Protein AF-A0A6A2F2F7-F1 (afdb_monomer)

Mean predicted aligned error: 8.19 Å

Foldseek 3Di:
DDDDDDDDPPPPPPPPPPCPQAADAFQVVLLVCQPDVVLQQKFKDDDVVLQKIKIKGWQQLLNVLCVVCDRVNDDQVSSVVSSVVVPQWTKMKMKIAGNDPLDQSLPHPDDPVLSVVSVCCLQPPQQQQKWKDFPNDIFGWPDWHWDDPVSVDSITIIMTTTGDDDDHQTKIWIWGADPNRPPGIDITIRHSVSVSSRHHYD

Radius of gyration: 22.62 Å; Cα contacts (8 Å, |Δi|>4): 340; chains: 1; bounding box: 38×77×72 Å

Sequence (202 aa):
MEKSIILLFLITGLASMSCNRISVVDGANYIKYIDNPDNGLIQEYVDKEKSLKLVSQYKTPEYLAIKEVGPTNFDSDSVLNLSKEFTGGYHFSFNILSTESGYDVIKGKLSPKEYLSRITHMSGEIKNDFKLLIGSDTIPCSICHFERTYNISPDNILMLVFPFEKTTDEDLQLLYDDKLFGIGKVSLTFKNKNIKNTPKLL

Structure (mmCIF, N/CA/C/O backbone):
data_AF-A0A6A2F2F7-F1
#
_entry.id   AF-A0A6A2F2F7-F1
#
loop_
_atom_site.group_PDB
_atom_site.id
_atom_site.type_symbol
_atom_site.label_atom_id
_atom_site.label_alt_id
_atom_site.label_comp_id
_atom_site.label_asym_id
_atom_site.label_entity_id
_atom_site.label_seq_id
_atom_site.pdbx_PDB_ins_code
_atom_site.Cartn_x
_atom_site.Cartn_y
_atom_site.Cartn_z
_atom_site.occupancy
_atom_site.B_iso_or_equiv
_atom_site.auth_seq_id
_atom_site.auth_comp_id
_atom_site.auth_asym_id
_atom_site.auth_atom_id
_atom_site.pdbx_PDB_model_num
ATOM 1 N N . MET A 1 1 ? -5.892 -60.081 -49.046 1.00 45.09 1 MET A N 1
ATOM 2 C CA . MET A 1 1 ? -4.415 -60.042 -49.018 1.00 45.09 1 MET A CA 1
ATOM 3 C C . MET A 1 1 ? -4.035 -58.637 -49.433 1.00 45.09 1 MET A C 1
ATOM 5 O O . MET A 1 1 ? -4.693 -58.140 -50.332 1.00 45.09 1 MET A O 1
ATOM 9 N N . GLU A 1 2 ? -3.041 -58.048 -48.765 1.00 37.19 2 GLU A N 1
ATOM 10 C CA . GLU A 1 2 ? -2.666 -56.618 -48.791 1.00 37.19 2 GLU A CA 1
ATOM 11 C C . GLU A 1 2 ? -3.555 -55.703 -47.939 1.00 37.19 2 GLU A C 1
ATOM 13 O O . GLU A 1 2 ? -4.771 -55.803 -47.995 1.00 37.19 2 GLU A O 1
ATOM 18 N N . LYS A 1 3 ? -3.056 -54.758 -47.140 1.00 39.09 3 LYS A N 1
ATOM 19 C CA . LYS A 1 3 ? -1.800 -54.547 -46.391 1.00 39.09 3 LYS A CA 1
ATOM 20 C C . LYS A 1 3 ? -2.117 -53.330 -45.494 1.00 39.09 3 LYS A C 1
ATOM 22 O O . LYS A 1 3 ? -2.802 -52.412 -45.931 1.00 39.09 3 LYS A O 1
ATOM 27 N N . SER A 1 4 ? -1.662 -53.357 -44.245 1.00 45.69 4 SER A N 1
ATOM 28 C CA . SER A 1 4 ? -1.768 -52.286 -43.242 1.00 45.69 4 SER A CA 1
ATOM 29 C C . SER A 1 4 ? -1.402 -50.892 -43.762 1.00 45.69 4 SER A C 1
ATOM 31 O O . SER A 1 4 ? -0.421 -50.801 -44.487 1.00 45.69 4 SER A O 1
ATOM 33 N N . ILE A 1 5 ? -2.051 -49.833 -43.251 1.00 50.50 5 ILE A N 1
ATOM 34 C CA . ILE A 1 5 ? -1.412 -48.558 -42.862 1.00 50.50 5 ILE A CA 1
ATOM 35 C C . ILE A 1 5 ? -2.118 -48.044 -41.594 1.00 50.50 5 ILE A C 1
ATOM 37 O O . ILE A 1 5 ? -3.315 -47.769 -41.578 1.00 50.50 5 ILE A O 1
ATOM 41 N N . ILE A 1 6 ? -1.336 -47.957 -40.522 1.00 48.00 6 ILE A N 1
ATOM 42 C CA . ILE A 1 6 ? -1.607 -47.216 -39.290 1.00 48.00 6 ILE A CA 1
ATOM 43 C C . ILE A 1 6 ? -1.245 -45.755 -39.572 1.00 48.00 6 ILE A C 1
ATOM 45 O O . ILE A 1 6 ? -0.139 -45.503 -40.048 1.00 48.00 6 ILE A O 1
ATOM 49 N N . LEU A 1 7 ? -2.108 -44.796 -39.228 1.00 41.66 7 LEU A N 1
ATOM 50 C CA . LEU A 1 7 ? -1.658 -43.420 -39.013 1.00 41.66 7 LEU A CA 1
ATOM 51 C C . LEU A 1 7 ? -2.412 -42.776 -37.844 1.00 41.66 7 LEU A C 1
ATOM 53 O O . LEU A 1 7 ? -3.559 -42.350 -37.943 1.00 41.66 7 LEU A O 1
ATOM 57 N N . LEU A 1 8 ? -1.712 -42.770 -36.715 1.00 46.94 8 LEU A N 1
ATOM 58 C CA . LEU A 1 8 ? -2.029 -42.116 -35.458 1.00 46.94 8 LEU A CA 1
ATOM 59 C C . LEU A 1 8 ? -1.741 -40.611 -35.614 1.00 46.94 8 LEU A C 1
ATOM 61 O O . LEU A 1 8 ? -0.577 -40.223 -35.653 1.00 46.94 8 LEU A O 1
ATOM 65 N N . PHE A 1 9 ? -2.764 -39.757 -35.693 1.00 44.94 9 PHE A N 1
ATOM 66 C CA . PHE A 1 9 ? -2.575 -38.306 -35.565 1.00 44.94 9 PHE A CA 1
ATOM 67 C C . PHE A 1 9 ? -2.825 -37.878 -34.119 1.00 44.94 9 PHE A C 1
ATOM 69 O O . PHE A 1 9 ? -3.916 -37.470 -33.730 1.00 44.94 9 PHE A O 1
ATOM 76 N N . LEU A 1 10 ? -1.767 -37.999 -33.320 1.00 46.50 10 LEU A N 1
ATOM 77 C CA . LEU A 1 10 ? -1.635 -37.373 -32.012 1.00 46.50 10 LEU A CA 1
ATOM 78 C C . LEU A 1 10 ? -1.198 -35.919 -32.254 1.00 46.50 10 LEU A C 1
ATOM 80 O O . LEU A 1 10 ? -0.008 -35.626 -32.332 1.00 46.50 10 LEU A O 1
ATOM 84 N N . ILE A 1 11 ? -2.151 -35.005 -32.459 1.00 53.53 11 ILE A N 1
ATOM 85 C CA . ILE A 1 11 ? -1.838 -33.571 -32.525 1.00 53.53 11 ILE A CA 1
ATOM 86 C C . ILE A 1 11 ? -1.700 -33.072 -31.090 1.00 53.53 11 ILE A C 1
ATOM 88 O O . ILE A 1 11 ? -2.661 -32.709 -30.415 1.00 53.53 11 ILE A O 1
ATOM 92 N N . THR A 1 12 ? -0.457 -33.094 -30.626 1.00 48.34 12 THR A N 1
ATOM 93 C CA . THR A 1 12 ? 0.042 -32.345 -29.479 1.00 48.34 12 THR A CA 1
ATOM 94 C C . THR A 1 12 ? -0.209 -30.855 -29.695 1.00 48.34 12 THR A C 1
ATOM 96 O O . THR A 1 12 ? 0.554 -30.178 -30.383 1.00 48.34 12 THR A O 1
ATOM 99 N N . GLY A 1 13 ? -1.272 -30.332 -29.086 1.00 46.84 13 GLY A N 1
ATOM 100 C CA . GLY A 1 13 ? -1.471 -28.900 -28.883 1.00 46.84 13 GLY A CA 1
ATOM 101 C C . GLY A 1 13 ? -0.512 -28.372 -27.816 1.00 46.84 13 GLY A C 1
ATOM 102 O O . GLY A 1 13 ? -0.929 -28.049 -26.709 1.00 46.84 13 GLY A O 1
ATOM 103 N N . LEU A 1 14 ? 0.779 -28.299 -28.141 1.00 49.75 14 LEU A N 1
ATOM 104 C CA . LEU A 1 14 ? 1.738 -27.460 -27.424 1.00 49.75 14 LEU A CA 1
ATOM 105 C C . LEU A 1 14 ? 1.426 -26.007 -27.792 1.00 49.75 14 LEU A C 1
ATOM 107 O O . LEU A 1 14 ? 2.040 -25.423 -28.682 1.00 49.75 14 LEU A O 1
ATOM 111 N N . ALA A 1 15 ? 0.426 -25.431 -27.125 1.00 47.22 15 ALA A N 1
ATOM 112 C CA . ALA A 1 15 ? 0.278 -23.989 -27.077 1.00 47.22 15 ALA A CA 1
ATOM 113 C C . ALA A 1 15 ? 1.491 -23.450 -26.313 1.00 47.22 15 ALA A C 1
ATOM 115 O O . ALA A 1 15 ? 1.572 -23.521 -25.088 1.00 47.22 15 ALA A O 1
ATOM 116 N N . SER A 1 16 ? 2.471 -22.967 -27.069 1.00 46.25 16 SER A N 1
ATOM 117 C CA . SER A 1 16 ? 3.562 -22.144 -26.580 1.00 46.25 16 SER A CA 1
ATOM 118 C C . SER A 1 16 ? 2.967 -20.975 -25.800 1.00 46.25 16 SER A C 1
ATOM 120 O O . SER A 1 16 ? 2.494 -20.003 -26.392 1.00 46.25 16 SER A O 1
ATOM 122 N N . MET A 1 17 ? 2.990 -21.063 -24.469 1.00 43.91 17 MET A N 1
ATOM 123 C CA . MET A 1 17 ? 2.850 -19.905 -23.594 1.00 43.91 17 MET A CA 1
ATOM 124 C C . MET A 1 17 ? 4.106 -19.051 -23.783 1.00 43.91 17 MET A C 1
ATOM 126 O O . MET A 1 17 ? 5.029 -19.072 -22.974 1.00 43.91 17 MET A O 1
ATOM 130 N N . SER A 1 18 ? 4.174 -18.342 -24.911 1.00 42.00 18 SER A N 1
ATOM 131 C CA . SER A 1 18 ? 5.068 -17.205 -25.046 1.00 42.00 18 SER A CA 1
ATOM 132 C C . SER A 1 18 ? 4.608 -16.203 -23.999 1.00 42.00 18 SER A C 1
ATOM 134 O O . SER A 1 18 ? 3.535 -15.613 -24.131 1.00 42.00 18 SER A O 1
ATOM 136 N N . CYS A 1 19 ? 5.383 -16.057 -22.925 1.00 50.75 19 CYS A N 1
ATOM 137 C CA . CYS A 1 19 ? 5.275 -14.923 -22.020 1.00 50.75 19 CYS A CA 1
ATOM 138 C C . CYS A 1 19 ? 5.613 -13.655 -22.812 1.00 50.75 19 CYS A C 1
ATOM 140 O O . CYS A 1 19 ? 6.725 -13.136 -22.719 1.00 50.75 19 CYS A O 1
ATOM 142 N N . ASN A 1 20 ? 4.664 -13.159 -23.606 1.00 54.28 20 ASN A N 1
ATOM 143 C CA . ASN A 1 20 ? 4.719 -11.806 -24.133 1.00 54.28 20 ASN A CA 1
ATOM 144 C C . ASN A 1 20 ? 4.593 -10.879 -22.922 1.00 54.28 20 ASN A C 1
ATOM 146 O O . ASN A 1 20 ? 3.489 -10.584 -22.467 1.00 54.28 20 ASN A O 1
ATOM 150 N N . ARG A 1 21 ? 5.733 -10.488 -22.338 1.00 63.66 21 ARG A N 1
ATOM 151 C CA . ARG A 1 21 ? 5.748 -9.446 -21.313 1.00 63.66 21 ARG A CA 1
ATOM 152 C C . ARG A 1 21 ? 5.201 -8.178 -21.948 1.00 63.66 21 ARG A C 1
ATOM 154 O O . ARG A 1 21 ? 5.617 -7.802 -23.041 1.00 63.66 21 ARG A O 1
ATOM 161 N N . ILE A 1 22 ? 4.253 -7.557 -21.261 1.00 74.81 22 ILE A N 1
ATOM 162 C CA . ILE A 1 22 ? 3.651 -6.309 -21.704 1.00 74.81 22 ILE A CA 1
ATOM 163 C C . ILE A 1 22 ? 4.743 -5.240 -21.646 1.00 74.81 22 ILE A C 1
ATOM 165 O O . ILE A 1 22 ? 5.472 -5.125 -20.661 1.00 74.81 22 ILE A O 1
ATOM 169 N N . SER A 1 23 ? 4.869 -4.476 -22.716 1.00 78.00 23 SER A N 1
ATOM 170 C CA . SER A 1 23 ? 5.736 -3.308 -22.779 1.00 78.00 23 SER A CA 1
ATOM 171 C C . SER A 1 23 ? 4.864 -2.092 -23.037 1.00 78.00 23 SER A C 1
ATOM 173 O O . SER A 1 23 ? 3.902 -2.177 -23.802 1.00 78.00 23 SER A O 1
ATOM 175 N N . VAL A 1 24 ? 5.175 -0.979 -22.382 1.00 78.19 24 VAL A N 1
ATOM 176 C CA . VAL A 1 24 ? 4.454 0.289 -22.553 1.00 78.19 24 VAL A CA 1
ATOM 177 C C . VAL A 1 24 ? 5.430 1.383 -22.954 1.00 78.19 24 VAL A C 1
ATOM 179 O O . VAL A 1 24 ? 6.571 1.404 -22.500 1.00 78.19 24 VAL A O 1
ATOM 182 N N . VAL A 1 25 ? 4.961 2.262 -23.839 1.00 73.50 25 VAL A N 1
ATOM 183 C CA . VAL A 1 25 ? 5.763 3.330 -24.455 1.00 73.50 25 VAL A CA 1
ATOM 184 C C . VAL A 1 25 ? 5.689 4.630 -23.645 1.00 73.50 25 VAL A C 1
ATOM 186 O O . VAL A 1 25 ? 6.533 5.500 -23.807 1.00 73.50 25 VAL A O 1
ATOM 189 N N . ASP A 1 26 ? 4.695 4.774 -22.764 1.00 85.25 26 ASP A N 1
ATOM 190 C CA . ASP A 1 26 ? 4.482 5.993 -21.987 1.00 85.25 26 ASP A CA 1
ATOM 191 C C . ASP A 1 26 ? 4.058 5.714 -20.540 1.00 85.25 26 ASP A C 1
ATOM 193 O O . ASP A 1 26 ? 3.468 4.677 -20.203 1.00 85.25 26 ASP A O 1
ATOM 197 N N . GLY A 1 27 ? 4.349 6.689 -19.677 1.00 90.62 27 GLY A N 1
ATOM 198 C CA . GLY A 1 27 ? 4.059 6.618 -18.253 1.00 90.62 27 GLY A CA 1
ATOM 199 C C . GLY A 1 27 ? 2.566 6.551 -17.936 1.00 90.62 27 GLY A C 1
ATOM 200 O O . GLY A 1 27 ? 2.183 5.867 -16.991 1.00 90.62 27 GLY A O 1
ATOM 201 N N . ALA A 1 28 ? 1.693 7.190 -18.721 1.00 92.50 28 ALA A N 1
ATOM 202 C CA . ALA A 1 28 ? 0.253 7.171 -18.460 1.00 92.50 28 ALA A CA 1
ATOM 203 C C . ALA A 1 28 ? -0.329 5.754 -18.585 1.00 92.50 28 ALA A C 1
ATOM 205 O O . ALA A 1 28 ? -1.101 5.323 -17.724 1.00 92.50 28 ALA A O 1
ATOM 206 N N . ASN A 1 29 ? 0.085 5.001 -19.604 1.00 92.69 29 ASN A N 1
ATOM 207 C CA . ASN A 1 29 ? -0.298 3.601 -19.771 1.00 92.69 29 ASN A CA 1
ATOM 208 C C . ASN A 1 29 ? 0.290 2.696 -18.681 1.00 92.69 29 ASN A C 1
ATOM 210 O O . ASN A 1 29 ? -0.405 1.791 -18.213 1.00 92.69 29 ASN A O 1
ATOM 214 N N . TYR A 1 30 ? 1.520 2.961 -18.226 1.00 94.62 30 TYR A N 1
ATOM 215 C CA . TYR A 1 30 ? 2.093 2.256 -17.076 1.00 94.62 30 TYR A CA 1
ATOM 216 C C . TYR A 1 30 ? 1.251 2.480 -15.813 1.00 94.62 30 TYR A C 1
ATOM 218 O O . TYR A 1 30 ? 0.805 1.520 -15.187 1.00 94.62 30 TYR A O 1
ATOM 226 N N . ILE A 1 31 ? 0.968 3.740 -15.466 1.00 95.06 31 ILE A N 1
ATOM 227 C CA . ILE A 1 31 ? 0.142 4.097 -14.305 1.00 95.06 31 ILE A CA 1
ATOM 228 C C . ILE A 1 31 ? -1.239 3.452 -14.411 1.00 95.06 31 ILE A C 1
ATOM 230 O O . ILE A 1 31 ? -1.679 2.807 -13.465 1.00 95.06 31 ILE A O 1
ATOM 234 N N . LYS A 1 32 ? -1.889 3.540 -15.576 1.00 95.12 32 LYS A N 1
ATOM 235 C CA . LYS A 1 32 ? -3.195 2.913 -15.817 1.00 95.12 32 LYS A CA 1
ATOM 236 C C . LYS A 1 32 ? -3.166 1.401 -15.588 1.00 95.12 32 LYS A C 1
ATOM 238 O O . LYS A 1 32 ? -4.141 0.851 -15.084 1.00 95.12 32 LYS A O 1
ATOM 243 N N . TYR A 1 33 ? -2.079 0.725 -15.958 1.00 95.69 33 TYR A N 1
ATOM 244 C CA . TYR A 1 33 ? -1.918 -0.697 -15.670 1.00 95.69 33 TYR A CA 1
ATOM 245 C C . TYR A 1 33 ? -1.813 -0.945 -14.160 1.00 95.69 33 TYR A C 1
ATOM 247 O O . TYR A 1 33 ? -2.523 -1.796 -13.632 1.00 95.69 33 TYR A O 1
ATOM 255 N N . ILE A 1 34 ? -0.946 -0.217 -13.454 1.00 96.50 34 ILE A N 1
ATOM 256 C CA . ILE A 1 34 ? -0.727 -0.426 -12.013 1.00 96.50 34 ILE A CA 1
ATOM 257 C C . ILE A 1 34 ? -1.967 -0.059 -11.181 1.00 96.50 34 ILE A C 1
ATOM 259 O O . ILE A 1 34 ? -2.231 -0.702 -10.164 1.00 96.50 34 ILE A O 1
ATOM 263 N N . ASP A 1 35 ? -2.738 0.936 -11.623 1.00 96.38 35 ASP A N 1
ATOM 264 C CA . ASP A 1 35 ? -3.969 1.405 -10.975 1.00 96.38 35 ASP A CA 1
ATOM 265 C C . ASP A 1 35 ? -5.206 0.559 -11.339 1.00 96.38 35 ASP A C 1
ATOM 267 O O . ASP A 1 35 ? -6.291 0.809 -10.817 1.00 96.38 35 ASP A O 1
ATOM 271 N N . ASN A 1 36 ? -5.075 -0.457 -12.204 1.00 96.62 36 ASN A N 1
ATOM 272 C CA . ASN A 1 36 ? -6.165 -1.382 -12.510 1.00 96.62 36 ASN A CA 1
ATOM 273 C C . ASN A 1 36 ? -6.232 -2.521 -11.466 1.00 96.62 36 ASN A C 1
ATOM 275 O O . ASN A 1 36 ? -5.301 -3.334 -11.402 1.00 96.62 36 ASN A O 1
ATOM 279 N N . PRO A 1 37 ? -7.336 -2.656 -10.703 1.00 95.31 37 PRO A N 1
ATOM 280 C CA . PRO A 1 37 ? -7.496 -3.720 -9.712 1.00 95.31 37 PRO A CA 1
ATOM 281 C C . PRO A 1 37 ? -7.364 -5.136 -10.284 1.00 95.31 37 PRO A C 1
ATOM 283 O O . PRO A 1 37 ? -6.828 -6.018 -9.612 1.00 95.31 37 PRO A O 1
ATOM 286 N N . ASP A 1 38 ? -7.767 -5.347 -11.540 1.00 96.75 38 ASP A N 1
ATOM 287 C CA . ASP A 1 38 ? -7.735 -6.665 -12.190 1.00 96.75 38 ASP A CA 1
ATOM 288 C C . ASP A 1 38 ? -6.306 -7.188 -12.401 1.00 96.75 38 ASP A C 1
ATOM 290 O O . ASP A 1 38 ? -6.083 -8.395 -12.512 1.00 96.75 38 ASP A O 1
ATOM 294 N N . ASN A 1 39 ? -5.311 -6.296 -12.392 1.00 97.00 39 ASN A N 1
ATOM 295 C CA . ASN A 1 39 ? -3.902 -6.671 -12.490 1.00 97.00 39 ASN A CA 1
ATOM 296 C C . ASN A 1 39 ? -3.333 -7.178 -11.155 1.00 97.00 39 ASN A C 1
ATOM 298 O O . ASN A 1 39 ? -2.191 -7.635 -11.099 1.00 97.00 39 ASN A O 1
ATOM 302 N N . GLY A 1 40 ? -4.120 -7.126 -10.076 1.00 97.31 40 GLY A N 1
ATOM 303 C CA . GLY A 1 40 ? -3.812 -7.746 -8.790 1.00 97.31 40 GLY A CA 1
ATOM 304 C C . GLY A 1 40 ? -2.675 -7.085 -8.012 1.00 97.31 40 GLY A C 1
ATOM 305 O O . GLY A 1 40 ? -2.095 -7.722 -7.132 1.00 97.31 40 GLY A O 1
ATOM 306 N N . LEU A 1 41 ? -2.364 -5.825 -8.329 1.00 98.31 41 LEU A N 1
ATOM 307 C CA . LEU A 1 41 ? -1.473 -4.959 -7.547 1.00 98.31 41 LEU A CA 1
ATOM 308 C C . LEU A 1 41 ? -2.233 -4.101 -6.535 1.00 98.31 41 LEU A C 1
ATOM 310 O O . LEU A 1 41 ? -1.609 -3.362 -5.783 1.00 98.31 41 LEU A O 1
ATOM 314 N N . ILE A 1 42 ? -3.560 -4.227 -6.505 1.00 98.69 42 ILE A N 1
ATOM 315 C CA . ILE A 1 42 ? -4.458 -3.650 -5.509 1.00 98.69 42 ILE A CA 1
ATOM 316 C C . ILE A 1 42 ? -5.157 -4.816 -4.811 1.00 98.69 42 ILE A C 1
ATOM 318 O O . ILE A 1 42 ? -5.642 -5.735 -5.469 1.00 98.69 42 ILE A O 1
ATOM 322 N N . GLN A 1 43 ? -5.170 -4.795 -3.485 1.00 98.56 43 GLN A N 1
ATOM 323 C CA . GLN A 1 43 ? -5.824 -5.777 -2.629 1.00 98.56 43 GLN A CA 1
ATOM 324 C C . GLN A 1 43 ? -6.772 -5.056 -1.681 1.00 98.56 43 GLN A C 1
ATOM 326 O O . GLN A 1 43 ? -6.459 -3.974 -1.181 1.00 98.56 43 GLN A O 1
ATOM 331 N N . GLU A 1 44 ? -7.923 -5.666 -1.417 1.00 98.12 44 GLU A N 1
ATOM 332 C CA . GLU A 1 44 ? -8.959 -5.074 -0.579 1.00 98.12 44 GLU A CA 1
ATOM 333 C C . GLU A 1 44 ? -9.407 -6.040 0.516 1.00 98.12 44 GLU A C 1
ATOM 335 O O . GLU A 1 44 ? -9.488 -7.251 0.311 1.00 98.12 44 GLU A O 1
ATOM 340 N N . TYR A 1 45 ? -9.753 -5.479 1.668 1.00 98.00 45 TYR A N 1
ATOM 341 C CA . TYR A 1 45 ? -10.463 -6.161 2.742 1.00 98.00 45 TYR A CA 1
ATOM 342 C C . TYR A 1 45 ? -11.658 -5.305 3.157 1.00 98.00 45 TYR A C 1
ATOM 344 O O . TYR A 1 45 ? -11.540 -4.085 3.274 1.00 98.00 45 TYR A O 1
ATOM 352 N N . VAL A 1 46 ? -12.813 -5.931 3.377 1.00 97.25 46 VAL A N 1
ATOM 353 C CA . VAL A 1 46 ? -14.044 -5.234 3.764 1.00 97.25 46 VAL A CA 1
ATOM 354 C C . VAL A 1 46 ? -14.653 -5.917 4.977 1.00 97.25 46 VAL A C 1
ATOM 356 O O . VAL A 1 46 ? -14.992 -7.098 4.919 1.00 97.25 46 VAL A O 1
ATOM 359 N N . ASP A 1 47 ? -14.862 -5.141 6.034 1.00 95.38 47 ASP A N 1
ATOM 360 C CA . ASP A 1 47 ? -15.661 -5.521 7.191 1.00 95.38 47 ASP A CA 1
ATOM 361 C C . ASP A 1 47 ? -16.967 -4.720 7.174 1.00 95.38 47 ASP A C 1
ATOM 363 O O . ASP A 1 47 ? -16.996 -3.511 7.421 1.00 95.38 47 ASP A O 1
ATOM 367 N N . LYS A 1 48 ? -18.064 -5.407 6.846 1.00 92.00 48 LYS A N 1
ATOM 368 C CA . LYS A 1 48 ? -19.389 -4.786 6.739 1.00 92.00 48 LYS A CA 1
ATOM 369 C C . LYS A 1 48 ? -19.992 -4.438 8.097 1.00 92.00 48 LYS A C 1
ATOM 371 O O . LYS A 1 48 ? -20.810 -3.530 8.157 1.00 92.00 48 LYS A O 1
ATOM 376 N N . GLU A 1 49 ? -19.623 -5.143 9.165 1.00 91.50 49 GLU A N 1
ATOM 377 C CA . GLU A 1 49 ? -20.154 -4.882 10.509 1.00 91.50 49 GLU A CA 1
ATOM 378 C C . GLU A 1 49 ? -19.523 -3.630 11.118 1.00 91.50 49 GLU A C 1
ATOM 380 O O . GLU A 1 49 ? -20.161 -2.905 11.882 1.00 91.50 49 GLU A O 1
ATOM 385 N N . LYS A 1 50 ? -18.267 -3.357 10.756 1.00 89.81 50 LYS A N 1
ATOM 386 C CA . LYS A 1 50 ? -17.519 -2.169 11.181 1.00 89.81 50 LYS A CA 1
ATOM 387 C C . LYS A 1 50 ? -17.604 -1.001 10.199 1.00 89.81 50 LYS A C 1
ATOM 389 O O . LYS A 1 50 ? -16.977 0.027 10.447 1.00 89.81 50 LYS A O 1
ATOM 394 N N . SER A 1 51 ? -18.343 -1.153 9.099 1.00 91.19 51 SER A N 1
ATOM 395 C CA . SER A 1 51 ? -18.406 -0.188 7.994 1.00 91.19 51 SER A CA 1
ATOM 396 C C . SER A 1 51 ? -17.016 0.265 7.514 1.00 91.19 51 SER A C 1
ATOM 398 O O . SER A 1 51 ? -16.783 1.455 7.267 1.00 91.19 51 SER A O 1
ATOM 400 N N . LEU A 1 52 ? -16.076 -0.682 7.419 1.00 92.94 52 LEU A N 1
ATOM 401 C CA . LEU A 1 52 ? -14.652 -0.438 7.191 1.00 92.94 52 LEU A CA 1
ATOM 402 C C . LEU A 1 52 ? -14.177 -1.138 5.916 1.00 92.94 52 LEU A C 1
ATOM 404 O O . LEU A 1 52 ? -14.449 -2.319 5.689 1.00 92.94 52 LEU A O 1
ATOM 408 N N . LYS A 1 53 ? -13.409 -0.417 5.104 1.00 95.25 53 LYS A N 1
ATOM 409 C CA . LYS A 1 53 ? -12.711 -0.942 3.934 1.00 95.25 53 LYS A CA 1
ATOM 410 C C . LYS A 1 53 ? -11.232 -0.586 4.025 1.00 95.25 53 LYS A C 1
ATOM 412 O O . LYS A 1 53 ? -10.872 0.569 4.230 1.00 95.25 53 LYS A O 1
ATOM 417 N N . LEU A 1 54 ? -10.386 -1.588 3.844 1.00 97.06 54 LEU A N 1
ATOM 418 C CA . LEU A 1 54 ? -8.945 -1.438 3.706 1.00 97.06 54 LEU A CA 1
ATOM 419 C C . LEU A 1 54 ? -8.580 -1.673 2.246 1.00 97.06 54 LEU A C 1
ATOM 421 O O . LEU A 1 54 ? -9.028 -2.655 1.652 1.00 97.06 54 LEU A O 1
ATOM 425 N N . VAL A 1 55 ? -7.763 -0.796 1.676 1.00 97.81 55 VAL A N 1
ATOM 426 C CA . VAL A 1 55 ? -7.235 -0.953 0.316 1.00 97.81 55 VAL A CA 1
ATOM 427 C C . VAL A 1 55 ? -5.737 -0.793 0.370 1.00 97.81 55 VAL A C 1
ATOM 429 O O . VAL A 1 55 ? -5.251 0.249 0.792 1.00 97.81 55 VAL A O 1
ATOM 432 N N . SER A 1 56 ? -4.998 -1.793 -0.088 1.00 98.56 56 SER A N 1
ATOM 433 C CA . SER A 1 56 ? -3.559 -1.667 -0.255 1.00 98.56 56 SER A CA 1
ATOM 434 C C . SER A 1 56 ? -3.164 -1.826 -1.706 1.00 98.56 56 SER A C 1
ATOM 436 O O . SER A 1 56 ? -3.675 -2.700 -2.401 1.00 98.56 56 SER A O 1
ATOM 438 N N . GLN A 1 57 ? -2.232 -0.996 -2.153 1.00 98.62 57 GLN A N 1
ATOM 439 C CA . GLN A 1 57 ? -1.661 -1.086 -3.485 1.00 98.62 57 GLN A CA 1
ATOM 440 C C . GLN A 1 57 ? -0.150 -1.220 -3.383 1.00 98.62 57 GLN A C 1
ATOM 442 O O . GLN A 1 57 ? 0.496 -0.394 -2.740 1.00 98.62 57 GLN A O 1
ATOM 447 N N . TYR A 1 58 ? 0.406 -2.225 -4.054 1.00 98.44 58 TYR A N 1
ATOM 448 C CA . TYR A 1 58 ? 1.845 -2.338 -4.248 1.00 98.44 58 TYR A CA 1
ATOM 449 C C . TYR A 1 58 ? 2.306 -1.320 -5.293 1.00 98.44 58 TYR A C 1
ATOM 451 O O . TYR A 1 58 ? 1.758 -1.246 -6.395 1.00 98.44 58 TYR A O 1
ATOM 459 N N . LYS A 1 59 ? 3.315 -0.529 -4.939 1.00 97.50 59 LYS A N 1
ATOM 460 C CA . LYS A 1 59 ? 3.852 0.558 -5.757 1.00 97.50 59 LYS A CA 1
ATOM 461 C C . LYS A 1 59 ? 5.214 0.119 -6.282 1.00 97.50 59 LYS A C 1
ATOM 463 O O . LYS A 1 59 ? 6.171 0.016 -5.518 1.00 97.50 59 LYS A O 1
ATOM 468 N N . THR A 1 60 ? 5.298 -0.177 -7.578 1.00 96.25 60 THR A N 1
ATOM 469 C CA . THR A 1 60 ? 6.583 -0.523 -8.199 1.00 96.25 60 THR A CA 1
ATOM 470 C C . THR A 1 60 ? 7.531 0.683 -8.182 1.00 96.25 60 THR A C 1
ATOM 472 O O . THR A 1 60 ? 7.063 1.827 -8.173 1.00 96.25 60 THR A O 1
ATOM 475 N N . PRO A 1 61 ? 8.856 0.464 -8.220 1.00 95.62 61 PRO A N 1
ATOM 476 C CA . PRO A 1 61 ? 9.822 1.554 -8.334 1.00 95.62 61 PRO A CA 1
ATOM 477 C C . PRO A 1 61 ? 9.547 2.486 -9.522 1.00 95.62 61 PRO A C 1
ATOM 479 O O . PRO A 1 61 ? 9.604 3.707 -9.387 1.00 95.62 61 PRO A O 1
ATOM 482 N N . GLU A 1 62 ? 9.187 1.930 -10.681 1.00 95.50 62 GLU A N 1
ATOM 483 C CA . GLU A 1 62 ? 8.858 2.712 -11.873 1.00 95.50 62 GLU A CA 1
ATOM 484 C C . GLU A 1 62 ? 7.548 3.484 -11.703 1.00 95.50 62 GLU A C 1
ATOM 486 O O . GLU A 1 62 ? 7.461 4.627 -12.139 1.00 95.50 62 GLU A O 1
ATOM 491 N N . TYR A 1 63 ? 6.540 2.911 -11.032 1.00 96.75 63 TYR A N 1
ATOM 492 C CA . TYR A 1 63 ? 5.304 3.633 -10.723 1.00 96.75 63 TYR A CA 1
ATOM 493 C C . TYR A 1 63 ? 5.599 4.900 -9.912 1.00 96.75 63 TYR A C 1
ATOM 495 O O . TYR A 1 63 ? 5.070 5.967 -10.225 1.00 96.75 63 TYR A O 1
ATOM 503 N N . LEU A 1 64 ? 6.437 4.782 -8.877 1.00 96.50 64 LEU A N 1
ATOM 504 C CA . LEU A 1 64 ? 6.808 5.903 -8.012 1.00 96.50 64 LEU A CA 1
ATOM 505 C C . LEU A 1 64 ? 7.580 6.970 -8.793 1.00 96.50 64 LEU A C 1
ATOM 507 O O . LEU A 1 64 ? 7.183 8.134 -8.776 1.00 96.50 64 LEU A O 1
ATOM 511 N N . ALA A 1 65 ? 8.585 6.563 -9.572 1.00 96.00 65 ALA A N 1
ATOM 512 C CA . ALA A 1 65 ? 9.349 7.475 -10.420 1.00 96.00 65 ALA A CA 1
ATOM 513 C C . ALA A 1 65 ? 8.468 8.212 -11.447 1.00 96.00 65 ALA A C 1
ATOM 515 O O . ALA A 1 65 ? 8.601 9.421 -11.628 1.00 96.00 65 ALA A O 1
ATOM 516 N N . ILE A 1 66 ? 7.517 7.522 -12.088 1.00 95.00 66 ILE A N 1
ATOM 517 C CA . ILE A 1 66 ? 6.581 8.150 -13.036 1.00 95.00 66 ILE A CA 1
ATOM 518 C C . ILE A 1 66 ? 5.649 9.138 -12.328 1.00 95.00 66 ILE A C 1
ATOM 520 O O . ILE A 1 66 ? 5.327 10.182 -12.896 1.00 95.00 66 ILE A O 1
ATOM 524 N N . LYS A 1 67 ? 5.188 8.835 -11.107 1.00 94.00 67 LYS A N 1
ATOM 525 C CA . LYS A 1 67 ? 4.354 9.770 -10.333 1.00 94.00 67 LYS A CA 1
ATOM 526 C C . LYS A 1 67 ? 5.119 11.031 -9.933 1.00 94.00 67 LYS A C 1
ATOM 528 O O . LYS A 1 67 ? 4.495 12.086 -9.877 1.00 94.00 67 LYS A O 1
ATOM 533 N N . GLU A 1 68 ? 6.423 10.931 -9.695 1.00 93.62 68 GLU A N 1
ATOM 534 C CA . GLU A 1 68 ? 7.271 12.074 -9.350 1.00 93.62 68 GLU A CA 1
ATOM 535 C C . GLU A 1 68 ? 7.614 12.949 -10.565 1.00 93.62 68 GLU A C 1
ATOM 537 O O . GLU A 1 68 ? 7.444 14.165 -10.516 1.00 93.62 68 GLU A O 1
ATOM 542 N N . VAL A 1 69 ? 8.016 12.343 -11.687 1.00 91.75 69 VAL A N 1
ATOM 543 C CA . VAL A 1 69 ? 8.329 13.072 -12.937 1.00 91.75 69 VAL A CA 1
ATOM 544 C C . VAL A 1 69 ? 7.065 13.619 -13.619 1.00 91.75 69 VAL A C 1
ATOM 546 O O . VAL A 1 69 ? 7.082 14.674 -14.260 1.00 91.75 69 VAL A O 1
ATOM 549 N N . GLY A 1 70 ? 5.951 12.905 -13.471 1.00 90.00 70 GLY A N 1
ATOM 550 C CA . GLY A 1 70 ? 4.681 13.174 -14.129 1.00 90.00 70 GLY A CA 1
ATOM 551 C C . GLY A 1 70 ? 4.469 12.285 -15.366 1.00 90.00 70 GLY A C 1
ATOM 552 O O . GLY A 1 70 ? 5.358 12.160 -16.209 1.00 90.00 70 GLY A O 1
ATOM 553 N N . PRO A 1 71 ? 3.267 11.702 -15.549 1.00 86.12 71 PRO A N 1
ATOM 554 C CA . PRO A 1 71 ? 3.008 10.700 -16.590 1.00 86.12 71 PRO A CA 1
ATOM 555 C C . PRO A 1 71 ? 3.058 11.244 -18.026 1.00 86.12 71 PRO A C 1
ATOM 557 O O . PRO A 1 71 ? 3.137 10.457 -18.965 1.00 86.12 71 PRO A O 1
ATOM 560 N N . THR A 1 72 ? 2.993 12.567 -18.205 1.00 85.19 72 THR A N 1
ATOM 561 C CA . THR A 1 72 ? 3.047 13.247 -19.511 1.00 85.19 72 THR A CA 1
ATOM 562 C C . THR A 1 72 ? 4.444 13.748 -19.879 1.00 85.19 72 THR A C 1
ATOM 564 O O . THR A 1 72 ? 4.695 13.999 -21.052 1.00 85.19 72 THR A O 1
ATOM 567 N N . ASN A 1 73 ? 5.350 13.882 -18.905 1.00 75.62 73 ASN A N 1
ATOM 568 C CA . ASN A 1 73 ? 6.736 14.328 -19.099 1.00 75.62 73 ASN A CA 1
ATOM 569 C C . ASN A 1 73 ? 7.681 13.118 -19.128 1.00 75.62 73 ASN A C 1
ATOM 571 O O . ASN A 1 73 ? 8.688 13.073 -18.429 1.00 75.62 73 ASN A O 1
ATOM 575 N N . PHE A 1 74 ? 7.291 12.090 -19.876 1.00 77.44 74 PHE A N 1
ATOM 576 C CA . PHE A 1 74 ? 7.905 10.776 -19.795 1.00 77.44 74 PHE A CA 1
ATOM 577 C C . PHE A 1 74 ? 9.175 10.693 -20.652 1.00 77.44 74 PHE A C 1
ATOM 579 O O . PHE A 1 74 ? 9.106 10.717 -21.879 1.00 77.44 74 PHE A O 1
ATOM 586 N N . ASP A 1 75 ? 10.319 10.565 -19.983 1.00 87.50 75 ASP A N 1
ATOM 587 C CA . ASP A 1 75 ? 11.596 10.143 -20.557 1.00 87.50 75 ASP A CA 1
ATOM 588 C C . ASP A 1 75 ? 12.024 8.840 -19.870 1.00 87.50 75 ASP A C 1
ATOM 590 O O . ASP A 1 75 ? 12.259 8.826 -18.657 1.00 87.50 75 ASP A O 1
ATOM 594 N N . SER A 1 76 ? 12.080 7.740 -20.627 1.00 86.00 76 SER A N 1
ATOM 595 C CA . SER A 1 76 ? 12.310 6.399 -20.076 1.00 86.00 76 SER A CA 1
ATOM 596 C C . SER A 1 76 ? 13.615 6.310 -19.293 1.00 86.00 76 SER A C 1
ATOM 598 O O . SER A 1 76 ? 13.628 5.734 -18.207 1.00 86.00 76 SER A O 1
ATOM 600 N N . ASP A 1 77 ? 14.697 6.914 -19.786 1.00 89.50 77 ASP A N 1
ATOM 601 C CA . ASP A 1 77 ? 16.001 6.863 -19.122 1.00 89.50 77 ASP A CA 1
ATOM 602 C C . ASP A 1 77 ? 15.988 7.618 -17.789 1.00 89.50 77 ASP A C 1
ATOM 604 O O . ASP A 1 77 ? 16.469 7.100 -16.775 1.00 89.50 77 ASP A O 1
ATOM 608 N N . SER A 1 78 ? 15.399 8.815 -17.750 1.00 90.44 78 SER A N 1
ATOM 609 C CA . SER A 1 78 ? 15.235 9.583 -16.510 1.00 90.44 78 SER A CA 1
ATOM 610 C C . SER A 1 78 ? 14.380 8.829 -15.493 1.00 90.44 78 SER A C 1
ATOM 612 O O . SER A 1 78 ? 14.762 8.721 -14.326 1.00 90.44 78 SER A O 1
ATOM 614 N N . VAL A 1 79 ? 13.265 8.238 -15.932 1.00 92.94 79 VAL A N 1
ATOM 615 C CA . VAL A 1 79 ? 12.384 7.436 -15.071 1.00 92.94 79 VAL A CA 1
ATOM 616 C C . VAL A 1 79 ? 13.102 6.196 -14.539 1.00 92.94 79 VAL A C 1
ATOM 618 O O . VAL A 1 79 ? 13.019 5.915 -13.346 1.00 92.94 79 VAL A O 1
ATOM 621 N N . LEU A 1 80 ? 13.829 5.461 -15.385 1.00 92.38 80 LEU A N 1
ATOM 622 C CA . LEU A 1 80 ? 14.584 4.268 -14.984 1.00 92.38 80 LEU A CA 1
ATOM 623 C C . LEU A 1 80 ? 15.769 4.597 -14.069 1.00 92.38 80 LEU A C 1
ATOM 625 O O . LEU A 1 80 ? 16.201 3.753 -13.284 1.00 92.38 80 LEU A O 1
ATOM 629 N N . ASN A 1 81 ? 16.331 5.800 -14.169 1.00 94.06 81 ASN A N 1
ATOM 630 C CA . ASN A 1 81 ? 17.363 6.251 -13.244 1.00 94.06 81 ASN A CA 1
ATOM 631 C C . ASN A 1 81 ? 16.773 6.629 -11.888 1.00 94.06 81 ASN A C 1
ATOM 633 O O . ASN A 1 81 ? 17.286 6.156 -10.876 1.00 94.06 81 ASN A O 1
ATOM 637 N N . LEU A 1 82 ? 15.678 7.390 -11.867 1.00 94.88 82 LEU A N 1
ATOM 638 C CA . LEU A 1 82 ? 14.981 7.746 -10.632 1.00 94.88 82 LEU A CA 1
ATOM 639 C C . LEU A 1 82 ? 14.392 6.511 -9.933 1.00 94.88 82 LEU A C 1
ATOM 641 O O . LEU A 1 82 ? 14.457 6.402 -8.713 1.00 94.88 82 LEU A O 1
ATOM 645 N N . SER A 1 83 ? 13.888 5.525 -10.685 1.00 94.88 83 SER A N 1
ATOM 646 C CA . SER A 1 83 ? 13.303 4.311 -10.100 1.00 94.88 83 SER A CA 1
ATOM 647 C C . SER A 1 83 ? 14.285 3.546 -9.211 1.00 94.88 83 SER A C 1
ATOM 649 O O . SER A 1 83 ? 13.869 2.907 -8.244 1.00 94.88 83 SER A O 1
ATOM 651 N N . LYS A 1 84 ? 15.596 3.657 -9.464 1.00 94.50 84 LYS A N 1
ATOM 652 C CA . LYS A 1 84 ? 16.644 3.036 -8.637 1.00 94.50 84 LYS A CA 1
ATOM 653 C C . LYS A 1 84 ? 16.597 3.517 -7.189 1.00 94.50 84 LYS A C 1
ATOM 655 O O . LYS A 1 84 ? 16.871 2.712 -6.298 1.00 94.50 84 LYS A O 1
ATOM 660 N N . GLU A 1 85 ? 16.185 4.759 -6.938 1.00 94.12 85 GLU A N 1
ATOM 661 C CA . GLU A 1 85 ? 16.042 5.313 -5.584 1.00 94.12 85 GLU A CA 1
ATOM 662 C C . GLU A 1 85 ? 14.971 4.578 -4.764 1.00 94.12 85 GLU A C 1
ATOM 664 O O . GLU A 1 85 ? 15.074 4.476 -3.542 1.00 94.12 85 GLU A O 1
ATOM 669 N N . PHE A 1 86 ? 13.992 3.963 -5.433 1.00 94.38 86 PHE A N 1
ATOM 670 C CA . PHE A 1 86 ? 12.921 3.203 -4.792 1.00 94.38 86 PHE A CA 1
ATOM 671 C C . PHE A 1 86 ? 13.214 1.699 -4.680 1.00 94.38 86 PHE A C 1
ATOM 673 O O . PHE A 1 86 ? 12.432 0.978 -4.066 1.00 94.38 86 PHE A O 1
ATOM 680 N N . THR A 1 87 ? 14.329 1.192 -5.219 1.00 91.75 87 THR A N 1
ATOM 681 C CA . THR A 1 87 ? 14.614 -0.261 -5.224 1.00 91.75 87 THR A CA 1
ATOM 682 C C . THR A 1 87 ? 15.005 -0.839 -3.861 1.00 91.75 87 THR A C 1
ATOM 684 O O . THR A 1 87 ? 14.924 -2.050 -3.677 1.00 91.75 87 THR A O 1
ATOM 687 N N . GLY A 1 88 ? 15.374 0.005 -2.889 1.00 91.69 88 GLY A N 1
ATOM 688 C CA . GLY A 1 88 ? 15.794 -0.409 -1.540 1.00 91.69 88 GLY A CA 1
ATOM 689 C C . GLY A 1 88 ? 14.676 -0.920 -0.618 1.00 91.69 88 GLY A C 1
ATOM 690 O O . GLY A 1 88 ? 14.914 -1.161 0.568 1.00 91.69 88 GLY A O 1
ATOM 691 N N . GLY A 1 89 ? 13.447 -1.061 -1.119 1.00 94.69 89 GLY A N 1
ATOM 692 C CA . GLY A 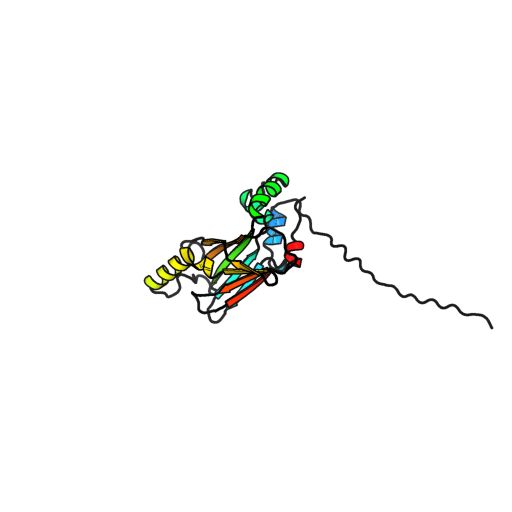1 89 ? 12.340 -1.604 -0.345 1.00 94.69 89 GLY A CA 1
ATOM 693 C C . GLY A 1 89 ? 11.076 -1.854 -1.159 1.00 94.69 89 GLY A C 1
ATOM 694 O O . GLY A 1 89 ? 10.938 -1.416 -2.299 1.00 94.69 89 GLY A O 1
ATOM 695 N N . TYR A 1 90 ? 10.133 -2.565 -0.548 1.00 97.50 90 TYR A N 1
ATOM 696 C CA . TYR A 1 90 ? 8.779 -2.714 -1.067 1.00 97.50 90 TYR A CA 1
ATOM 697 C C . TYR A 1 90 ? 7.915 -1.560 -0.574 1.00 97.50 90 TYR A C 1
ATOM 699 O O . TYR A 1 90 ? 7.827 -1.321 0.632 1.00 97.50 90 TYR A O 1
ATOM 707 N N . HIS A 1 91 ? 7.258 -0.881 -1.509 1.00 98.00 91 HIS A N 1
ATOM 708 C CA . HIS A 1 91 ? 6.438 0.292 -1.236 1.00 98.00 91 HIS A CA 1
ATOM 709 C C . HIS A 1 91 ? 4.965 -0.047 -1.390 1.00 98.00 91 HIS A C 1
ATOM 711 O O . HIS A 1 91 ? 4.560 -0.689 -2.363 1.00 98.00 91 HIS A O 1
ATOM 717 N N . PHE A 1 92 ? 4.157 0.419 -0.447 1.00 98.56 92 PHE A N 1
ATOM 718 C CA . PHE A 1 92 ? 2.712 0.256 -0.490 1.00 98.56 92 PHE A CA 1
ATOM 719 C C . PHE A 1 92 ? 2.027 1.568 -0.137 1.00 98.56 92 PHE A C 1
ATOM 721 O O . PHE A 1 92 ? 2.480 2.287 0.752 1.00 98.56 92 PHE A O 1
ATOM 728 N N . SER A 1 93 ? 0.897 1.845 -0.780 1.00 97.94 93 SER A N 1
ATOM 729 C CA . SER A 1 93 ? -0.122 2.694 -0.161 1.00 97.94 93 SER A CA 1
ATOM 730 C C . SER A 1 93 ? -1.119 1.806 0.573 1.00 97.94 93 SER A C 1
ATOM 732 O O . SER A 1 93 ? -1.430 0.702 0.114 1.00 97.94 93 SER A O 1
ATOM 734 N N . PHE A 1 94 ? -1.623 2.276 1.704 1.00 97.88 94 PHE A N 1
ATOM 735 C CA . PHE A 1 94 ? -2.641 1.605 2.496 1.00 97.88 94 PHE A CA 1
ATOM 736 C C . PHE A 1 94 ? -3.697 2.620 2.923 1.00 97.88 94 PHE A C 1
ATOM 738 O O . PHE A 1 94 ? -3.423 3.531 3.702 1.00 97.88 94 PHE A O 1
ATOM 745 N N . ASN A 1 95 ? -4.903 2.457 2.395 1.00 95.06 95 ASN A N 1
ATOM 746 C CA . ASN A 1 95 ? -6.019 3.360 2.598 1.00 95.06 95 ASN A CA 1
ATOM 747 C C . ASN A 1 95 ? -7.009 2.726 3.567 1.00 95.06 95 ASN A C 1
ATOM 749 O O . ASN A 1 95 ? -7.437 1.584 3.373 1.00 95.06 95 ASN A O 1
ATOM 753 N N . ILE A 1 96 ? -7.404 3.498 4.572 1.00 93.50 96 ILE A N 1
ATOM 754 C CA . ILE A 1 96 ? -8.439 3.136 5.535 1.00 93.50 96 ILE A CA 1
ATOM 755 C C . ILE A 1 96 ? -9.662 3.994 5.231 1.00 93.50 96 ILE A C 1
ATOM 757 O O . ILE A 1 96 ? -9.621 5.220 5.352 1.00 93.50 96 ILE A O 1
ATOM 761 N N . LEU A 1 97 ? -10.733 3.341 4.795 1.00 91.19 97 LEU A N 1
ATOM 762 C CA . LEU A 1 97 ? -11.920 3.967 4.224 1.00 91.19 97 LEU A CA 1
ATOM 763 C C . LEU A 1 97 ? -13.168 3.518 4.973 1.00 91.19 97 LEU A C 1
ATOM 765 O O . LEU A 1 97 ? -13.238 2.385 5.454 1.00 91.19 97 LEU A O 1
ATOM 769 N N . SER A 1 98 ? -14.192 4.370 5.006 1.00 89.06 98 SER A N 1
ATOM 770 C CA . SER A 1 98 ? -15.525 3.912 5.392 1.00 89.06 98 SER A CA 1
ATOM 771 C C . SER A 1 98 ? -16.237 3.323 4.184 1.00 89.06 98 SER A C 1
ATOM 773 O O . SER A 1 98 ? -16.112 3.827 3.068 1.00 89.06 98 SER A O 1
ATOM 775 N N . THR A 1 99 ? -17.031 2.279 4.402 1.00 89.50 99 THR A N 1
ATOM 776 C CA . THR A 1 99 ? -18.012 1.836 3.402 1.00 89.50 99 THR A CA 1
ATOM 777 C C . THR A 1 99 ? -19.262 2.719 3.385 1.00 89.50 99 THR A C 1
ATOM 779 O O . THR A 1 99 ? -20.092 2.580 2.488 1.00 89.50 99 THR A O 1
ATOM 782 N N . GLU A 1 100 ? -19.419 3.616 4.361 1.00 86.25 100 GLU A N 1
ATOM 783 C CA . GLU A 1 100 ? -20.495 4.602 4.420 1.00 86.25 100 GLU A CA 1
ATOM 784 C C . GLU A 1 100 ? -20.042 5.926 3.793 1.00 86.25 100 GLU A C 1
ATOM 786 O O . GLU A 1 100 ? -19.002 6.492 4.134 1.00 86.25 100 GLU A O 1
ATOM 791 N N . SER A 1 101 ? -20.844 6.443 2.862 1.00 76.50 101 SER A N 1
ATOM 792 C CA . SER A 1 101 ? -20.530 7.686 2.155 1.00 76.50 101 SER A CA 1
ATOM 793 C C . SER A 1 101 ? -20.426 8.875 3.115 1.00 76.50 101 SER A C 1
ATOM 795 O O . SER A 1 101 ? -21.330 9.122 3.911 1.00 76.50 101 SER A O 1
ATOM 797 N N . GLY A 1 102 ? -19.354 9.663 2.979 1.00 69.69 102 GLY A N 1
ATOM 798 C CA . GLY A 1 102 ? -19.139 10.892 3.752 1.00 69.69 102 GLY A CA 1
ATOM 799 C C . GLY A 1 102 ? -18.682 10.669 5.196 1.00 69.69 102 GLY A C 1
ATOM 800 O O . GLY A 1 102 ? -18.653 11.626 5.971 1.00 69.69 102 GLY A O 1
ATOM 801 N N . TYR A 1 103 ? -18.328 9.435 5.566 1.00 77.50 103 TYR A N 1
ATOM 802 C CA . TYR A 1 103 ? -17.868 9.101 6.908 1.00 77.50 103 TYR A CA 1
ATOM 803 C C . TYR A 1 103 ? -16.344 8.954 6.963 1.00 77.50 103 TYR A C 1
ATOM 805 O O . TYR A 1 103 ? -15.755 8.136 6.259 1.00 77.50 103 TYR A O 1
ATOM 813 N N . ASP A 1 104 ? -15.706 9.732 7.837 1.00 79.50 104 ASP A N 1
ATOM 814 C CA . ASP A 1 104 ? -14.297 9.556 8.186 1.00 79.50 104 ASP A CA 1
ATOM 815 C C . ASP A 1 104 ? -14.182 8.527 9.321 1.00 79.50 104 ASP A C 1
ATOM 817 O O . ASP A 1 104 ? -14.612 8.768 10.455 1.00 79.50 104 ASP A O 1
ATOM 821 N N . VAL A 1 105 ? -13.578 7.381 9.005 1.00 81.12 105 VAL A N 1
ATOM 822 C CA . VAL A 1 105 ? -13.344 6.259 9.930 1.00 81.12 105 VAL A CA 1
ATOM 823 C C . VAL A 1 105 ? -12.497 6.633 11.141 1.00 81.12 105 VAL A C 1
ATOM 825 O O . VAL A 1 105 ? -12.634 6.018 12.204 1.00 81.12 105 VAL A O 1
ATOM 828 N N . ILE A 1 106 ? -11.639 7.646 11.019 1.00 80.19 106 ILE A N 1
ATOM 829 C CA . ILE A 1 106 ? -10.777 8.096 12.113 1.00 80.19 106 ILE A CA 1
ATOM 830 C C . ILE A 1 106 ? -11.548 8.990 13.065 1.00 80.19 106 ILE A C 1
ATOM 832 O O . ILE A 1 106 ? -11.427 8.828 14.280 1.00 80.19 106 ILE A O 1
ATOM 836 N N . LYS A 1 107 ? -12.366 9.897 12.529 1.00 78.44 107 LYS A N 1
ATOM 837 C CA . LYS A 1 107 ? -13.171 10.830 13.320 1.00 78.44 107 LYS A CA 1
ATOM 838 C C . LYS A 1 107 ? -14.348 10.146 14.004 1.00 78.44 107 LYS A C 1
ATOM 840 O O . LYS A 1 107 ? -14.557 10.331 15.201 1.00 78.44 107 LYS A O 1
ATOM 845 N N . GLY A 1 108 ? -15.096 9.355 13.247 1.00 72.25 108 GLY A N 1
ATOM 846 C CA . GLY A 1 108 ? -16.292 8.657 13.688 1.00 72.25 108 GLY A CA 1
ATOM 847 C C . GLY A 1 108 ? -17.236 9.440 14.620 1.00 72.25 108 GLY A C 1
ATOM 848 O O . GLY A 1 108 ? -17.318 10.667 14.580 1.00 72.25 108 GLY A O 1
ATOM 849 N N . LYS A 1 109 ? -17.965 8.719 15.485 1.00 71.88 109 LYS A N 1
ATOM 850 C CA . LYS A 1 109 ? -18.738 9.289 16.613 1.00 71.88 109 LYS A CA 1
ATOM 851 C C . LYS A 1 109 ? -17.912 9.290 17.908 1.00 71.88 109 LYS A C 1
ATOM 853 O O . LYS A 1 109 ? -18.397 8.864 18.953 1.00 71.88 109 LYS A O 1
ATOM 858 N N . LEU A 1 110 ? -16.645 9.683 17.823 1.00 81.12 110 LEU A N 1
ATOM 859 C CA . LEU A 1 110 ? -15.715 9.626 18.948 1.00 81.12 110 LEU A CA 1
ATOM 860 C C . LEU A 1 110 ? -15.748 10.903 19.784 1.00 81.12 110 LEU A C 1
ATOM 862 O O . LEU A 1 110 ? -16.028 11.995 19.283 1.00 81.12 110 LEU A O 1
ATOM 866 N N . SER A 1 111 ? -15.379 10.784 21.057 1.00 85.00 111 SER A N 1
ATOM 867 C CA . SER A 1 111 ? -15.020 11.952 21.857 1.00 85.00 111 SER A CA 1
ATOM 868 C C . SER A 1 111 ? -13.755 12.627 21.296 1.00 85.00 111 SER A C 1
ATOM 870 O O . SER A 1 111 ? -12.908 11.964 20.687 1.00 85.00 111 SER A O 1
ATOM 872 N N . PRO A 1 112 ? -13.544 13.935 21.548 1.00 86.75 112 PRO A N 1
ATOM 873 C CA . PRO A 1 112 ? -12.327 14.627 21.118 1.00 86.75 112 PRO A CA 1
ATOM 874 C C . PRO A 1 112 ? -11.035 13.942 21.585 1.00 86.75 112 PRO A C 1
ATOM 876 O O . PRO A 1 112 ? -10.045 13.918 20.858 1.00 86.75 112 PRO A O 1
ATOM 879 N N . LYS A 1 113 ? -11.051 13.347 22.785 1.00 90.06 113 LYS A N 1
ATOM 880 C CA . LYS A 1 113 ? -9.907 12.623 23.349 1.00 90.06 113 LYS A CA 1
ATOM 881 C C . LYS A 1 113 ? -9.594 11.348 22.565 1.00 90.06 113 LYS A C 1
ATOM 883 O O . LYS A 1 113 ? -8.432 11.095 22.265 1.00 90.06 113 LYS A O 1
ATOM 888 N N . GLU A 1 114 ? -10.609 10.555 22.237 1.00 88.56 114 GLU A N 1
ATOM 889 C CA . GLU A 1 114 ? -10.440 9.322 21.458 1.00 88.56 114 GLU A CA 1
ATOM 890 C C . GLU A 1 114 ? -9.956 9.625 20.042 1.00 88.56 114 GLU A C 1
ATOM 892 O O . GLU A 1 114 ? -9.019 8.986 19.567 1.00 88.56 114 GLU A O 1
ATOM 897 N N . TYR A 1 115 ? -10.524 10.649 19.401 1.00 89.19 115 TYR A N 1
ATOM 898 C CA . TYR A 1 115 ? -10.063 11.109 18.094 1.00 89.19 115 TYR A CA 1
ATOM 899 C C . TYR A 1 115 ? -8.580 11.509 18.120 1.00 89.19 115 TYR A C 1
ATOM 901 O O . TYR A 1 115 ? -7.795 11.027 17.304 1.00 89.19 115 TYR A O 1
ATOM 909 N N . LEU A 1 116 ? -8.166 12.333 19.090 1.00 90.06 116 LEU A N 1
ATOM 910 C CA . LEU A 1 116 ? -6.759 12.715 19.243 1.00 90.06 116 LEU A CA 1
ATOM 911 C C . LEU A 1 116 ? -5.858 11.504 19.497 1.00 90.06 116 LEU A C 1
ATOM 913 O O . LEU A 1 116 ? -4.773 11.432 18.930 1.00 90.06 116 LEU A O 1
ATOM 917 N N . SER A 1 117 ? -6.309 10.535 20.297 1.00 91.44 117 SER A N 1
ATOM 918 C CA . SER A 1 117 ? -5.564 9.295 20.531 1.00 91.44 117 SER A CA 1
ATOM 919 C C . SER A 1 117 ? -5.348 8.505 19.239 1.00 91.44 117 SER A C 1
ATOM 921 O O . SER A 1 117 ? -4.240 8.023 19.009 1.00 91.44 117 SER A O 1
ATOM 923 N N . ARG A 1 118 ? -6.370 8.399 18.378 1.00 91.56 118 ARG A N 1
ATOM 924 C CA . ARG A 1 118 ? -6.243 7.733 17.072 1.00 91.56 118 ARG A CA 1
ATOM 925 C C . ARG A 1 118 ? -5.257 8.458 16.171 1.00 91.56 118 ARG A C 1
ATOM 927 O O . ARG A 1 118 ? -4.374 7.817 15.619 1.00 91.56 118 ARG A O 1
ATOM 934 N N . ILE A 1 119 ? -5.357 9.783 16.075 1.00 90.75 119 ILE A N 1
ATOM 935 C CA . ILE A 1 119 ? -4.426 10.587 15.273 1.00 90.75 119 ILE A CA 1
ATOM 936 C C . ILE A 1 119 ? -2.987 10.411 15.765 1.00 90.75 119 ILE A C 1
ATOM 938 O O . ILE A 1 119 ? -2.098 10.172 14.954 1.00 90.75 119 ILE A O 1
ATOM 942 N N . THR A 1 120 ? -2.752 10.470 17.078 1.00 93.19 120 THR A N 1
ATOM 943 C CA . THR A 1 120 ? -1.420 10.243 17.657 1.00 93.19 120 THR A CA 1
ATOM 944 C C . THR A 1 120 ? -0.883 8.863 17.293 1.00 93.19 120 THR A C 1
ATOM 946 O O . THR A 1 120 ? 0.259 8.746 16.851 1.00 93.19 120 THR A O 1
ATOM 949 N N . HIS A 1 121 ? -1.712 7.827 17.418 1.00 95.06 121 HIS A N 1
ATOM 950 C CA . HIS A 1 121 ? -1.318 6.472 17.061 1.00 95.06 121 HIS A CA 1
ATOM 951 C C . HIS A 1 121 ? -0.995 6.350 15.561 1.00 95.06 121 HIS A C 1
ATOM 953 O O . HIS A 1 121 ? 0.077 5.866 15.205 1.00 95.06 121 HIS A O 1
ATOM 959 N N . MET A 1 122 ? -1.856 6.871 14.680 1.00 93.19 122 MET A N 1
ATOM 960 C CA . MET A 1 122 ? -1.633 6.884 13.228 1.00 93.19 122 MET A CA 1
ATOM 961 C C . MET A 1 122 ? -0.376 7.652 12.814 1.00 93.19 122 MET A C 1
ATOM 963 O O . MET A 1 122 ? 0.306 7.263 11.874 1.00 93.19 122 MET A O 1
ATOM 967 N N . SER A 1 123 ? -0.048 8.742 13.503 1.00 91.44 123 SER A N 1
ATOM 968 C CA . SER A 1 123 ? 1.138 9.538 13.184 1.00 91.44 123 SER A CA 1
ATOM 969 C C . SER A 1 123 ? 2.438 8.977 13.769 1.00 91.44 123 SER A C 1
ATOM 971 O O . SER A 1 123 ? 3.497 9.263 13.218 1.00 91.44 123 SER A O 1
ATOM 973 N N . GLY A 1 124 ? 2.392 8.231 14.879 1.00 90.88 124 GLY A N 1
ATOM 974 C CA . GLY A 1 124 ? 3.600 7.843 15.622 1.00 90.88 124 GLY A CA 1
ATOM 975 C C . GLY A 1 124 ? 3.866 6.342 15.730 1.00 90.88 124 GLY A C 1
ATOM 976 O O . GLY A 1 124 ? 5.020 5.912 15.690 1.00 90.88 124 GLY A O 1
ATOM 977 N N . GLU A 1 125 ? 2.819 5.534 15.878 1.00 95.56 125 GLU A N 1
ATOM 978 C CA . GLU A 1 125 ? 2.936 4.139 16.321 1.00 95.56 125 GLU A CA 1
ATOM 979 C C . GLU A 1 125 ? 2.477 3.123 15.281 1.00 95.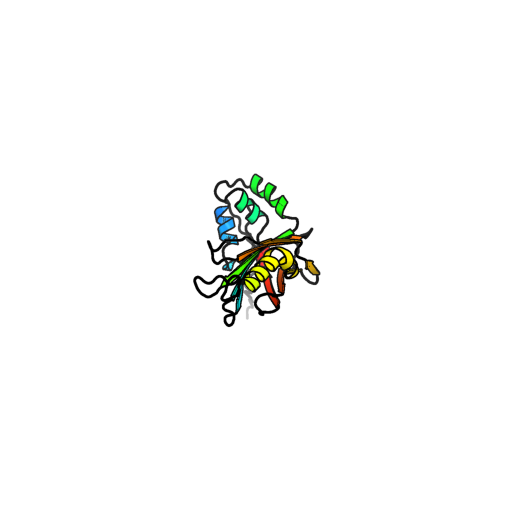56 125 GLU A C 1
ATOM 981 O O . GLU A 1 125 ? 2.951 1.987 15.309 1.00 95.56 125 GLU A O 1
ATOM 986 N N . ILE A 1 126 ? 1.615 3.531 14.347 1.00 96.88 126 ILE A N 1
ATOM 987 C CA . ILE A 1 126 ? 0.940 2.623 13.414 1.00 96.88 126 ILE A CA 1
ATOM 988 C C . ILE A 1 126 ? 1.903 1.830 12.527 1.00 96.88 126 ILE A C 1
ATOM 990 O O . ILE A 1 126 ? 1.576 0.735 12.086 1.00 96.88 126 ILE A O 1
ATOM 994 N N . LYS A 1 127 ? 3.137 2.311 12.321 1.00 97.69 127 LYS A N 1
ATOM 995 C CA . LYS A 1 127 ? 4.186 1.540 11.633 1.00 97.69 127 LYS A CA 1
ATOM 996 C C . LYS A 1 127 ? 4.402 0.155 12.257 1.00 97.69 127 LYS A C 1
ATOM 998 O O . LYS A 1 127 ? 4.731 -0.791 11.553 1.00 97.69 127 LYS A O 1
ATOM 1003 N N . ASN A 1 128 ? 4.219 0.037 13.574 1.00 98.06 128 ASN A N 1
ATOM 1004 C CA . ASN A 1 128 ? 4.441 -1.198 14.325 1.00 98.06 128 ASN A CA 1
ATOM 1005 C C . ASN A 1 128 ? 3.318 -2.223 14.117 1.00 98.06 128 ASN A C 1
ATOM 1007 O O . ASN A 1 128 ? 3.471 -3.383 14.507 1.00 98.06 128 ASN A O 1
ATOM 1011 N N . ASP A 1 129 ? 2.208 -1.798 13.518 1.00 98.44 129 ASP A N 1
ATOM 1012 C CA . ASP A 1 129 ? 1.053 -2.640 13.214 1.00 98.44 129 ASP A CA 1
ATOM 1013 C C . ASP A 1 129 ? 1.204 -3.316 11.849 1.00 98.44 129 ASP A C 1
ATOM 1015 O O . ASP A 1 129 ? 0.440 -4.221 11.519 1.00 98.44 129 ASP A O 1
ATOM 1019 N N . PHE A 1 130 ? 2.215 -2.918 11.071 1.00 98.69 130 PHE A N 1
ATOM 1020 C CA . PHE A 1 130 ? 2.480 -3.454 9.747 1.00 98.69 130 PHE A CA 1
ATOM 1021 C C . PHE A 1 130 ? 3.734 -4.320 9.698 1.00 98.69 130 PHE A C 1
ATOM 1023 O O . PHE A 1 130 ? 4.808 -3.962 10.196 1.00 98.69 130 PHE A O 1
ATOM 1030 N N . LYS A 1 131 ? 3.610 -5.457 9.016 1.00 98.56 131 LYS A N 1
ATOM 1031 C CA . LYS A 1 131 ? 4.727 -6.337 8.661 1.00 98.56 131 LYS A CA 1
ATOM 1032 C C . LYS A 1 131 ? 4.543 -6.847 7.241 1.00 98.56 131 LYS A C 1
ATOM 1034 O O . LYS A 1 131 ? 3.414 -7.016 6.789 1.00 98.56 131 LYS A O 1
ATOM 1039 N N . LEU A 1 132 ? 5.641 -7.143 6.563 1.00 98.50 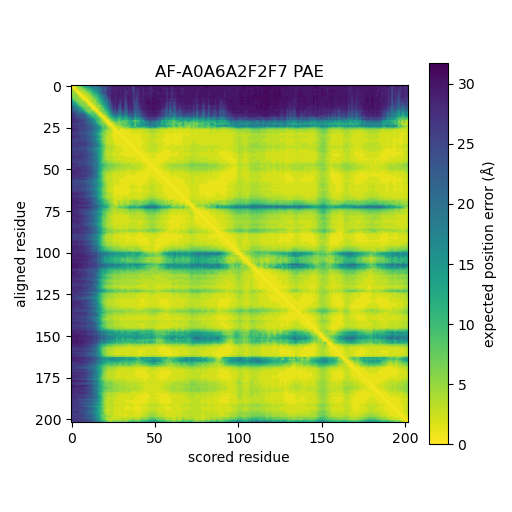132 LEU A N 1
ATOM 1040 C CA . LEU A 1 132 ? 5.621 -7.806 5.267 1.00 98.50 132 LEU A CA 1
ATOM 1041 C C . LEU A 1 132 ? 6.141 -9.231 5.432 1.00 98.50 132 LEU A C 1
ATOM 1043 O O . LEU A 1 132 ? 7.270 -9.423 5.878 1.00 98.50 132 LEU A O 1
ATOM 1047 N N . LEU A 1 133 ? 5.321 -10.221 5.099 1.00 97.88 133 LEU A N 1
ATOM 1048 C CA . LEU A 1 133 ? 5.723 -11.623 5.065 1.00 97.88 133 LEU A CA 1
ATOM 1049 C C . LEU A 1 133 ? 6.104 -12.005 3.630 1.00 97.88 133 LEU A C 1
ATOM 1051 O O . LEU A 1 133 ? 5.331 -11.775 2.697 1.00 97.88 133 LEU A O 1
ATOM 1055 N N . ILE A 1 134 ? 7.293 -12.585 3.474 1.00 95.94 134 ILE A N 1
ATOM 1056 C CA . ILE A 1 134 ? 7.852 -13.073 2.210 1.00 95.94 134 ILE A CA 1
ATOM 1057 C C . ILE A 1 134 ? 8.375 -14.488 2.459 1.00 95.94 134 ILE A C 1
ATOM 1059 O O . ILE A 1 134 ? 9.353 -14.671 3.184 1.00 95.94 134 ILE A O 1
ATOM 1063 N N . GLY A 1 135 ? 7.718 -15.503 1.895 1.00 93.00 135 GLY A N 1
ATOM 1064 C CA . GLY A 1 135 ? 8.013 -16.896 2.243 1.00 93.00 135 GLY A CA 1
ATOM 1065 C C . GLY A 1 135 ? 7.831 -17.137 3.750 1.00 93.00 135 GLY A C 1
ATOM 1066 O O . GLY A 1 135 ? 6.722 -17.007 4.268 1.00 93.00 135 GLY A O 1
ATOM 1067 N N . SER A 1 136 ? 8.916 -17.468 4.458 1.00 93.06 136 SER A N 1
ATOM 1068 C CA . SER A 1 136 ? 8.943 -17.626 5.923 1.00 93.06 136 SER A CA 1
ATOM 1069 C C . SER A 1 136 ? 9.401 -16.382 6.691 1.00 93.06 136 SER A C 1
ATOM 1071 O O . SER A 1 136 ? 9.292 -16.353 7.918 1.00 93.06 136 SER A O 1
ATOM 1073 N N . ASP A 1 137 ? 9.923 -15.370 6.000 1.00 94.56 137 ASP A N 1
ATOM 1074 C CA . ASP A 1 137 ? 10.577 -14.226 6.628 1.00 94.56 137 ASP A CA 1
ATOM 1075 C C . ASP A 1 137 ? 9.604 -13.071 6.821 1.00 94.56 137 ASP A C 1
ATOM 1077 O O . ASP A 1 137 ? 8.797 -12.750 5.950 1.00 94.56 137 ASP A O 1
ATOM 1081 N N . THR A 1 138 ? 9.692 -12.418 7.979 1.00 96.00 138 THR A N 1
ATOM 1082 C CA . THR A 1 138 ? 8.847 -11.271 8.319 1.00 96.00 138 THR A CA 1
ATOM 1083 C C . THR A 1 138 ? 9.691 -10.012 8.455 1.00 96.00 138 THR A C 1
ATOM 1085 O O . THR A 1 138 ? 10.560 -9.927 9.321 1.00 96.00 138 THR A O 1
ATOM 1088 N N . ILE A 1 139 ? 9.393 -9.011 7.634 1.00 97.62 139 ILE A N 1
ATOM 1089 C CA . ILE A 1 139 ? 10.104 -7.737 7.569 1.00 97.62 139 ILE A CA 1
ATOM 1090 C C . ILE A 1 139 ? 9.259 -6.666 8.278 1.00 97.62 139 ILE A C 1
ATOM 1092 O O . ILE A 1 139 ? 8.089 -6.482 7.927 1.00 97.62 139 ILE A O 1
ATOM 1096 N N . PRO A 1 140 ? 9.799 -5.954 9.283 1.00 97.88 140 PRO A N 1
ATOM 1097 C CA . PRO A 1 140 ? 9.091 -4.844 9.914 1.00 97.88 140 PRO A CA 1
ATOM 1098 C C . PRO A 1 140 ? 9.002 -3.634 8.973 1.00 97.88 140 PRO A C 1
ATOM 1100 O O . PRO A 1 140 ? 9.911 -3.380 8.181 1.00 97.88 140 PRO A O 1
ATOM 1103 N N . CYS A 1 141 ? 7.928 -2.854 9.090 1.00 98.25 141 CYS A N 1
ATOM 1104 C CA . CYS A 1 141 ? 7.804 -1.577 8.387 1.00 98.25 141 CYS A CA 1
ATOM 1105 C C . CYS A 1 141 ? 8.884 -0.599 8.880 1.00 98.25 141 CYS A C 1
ATOM 1107 O O . CYS A 1 141 ? 8.961 -0.314 10.079 1.00 98.25 141 CYS A O 1
ATOM 1109 N N . SER A 1 142 ? 9.719 -0.068 7.981 1.00 97.00 142 SER A N 1
ATOM 1110 C CA . SER A 1 142 ? 10.767 0.897 8.350 1.00 97.00 142 SER A CA 1
ATOM 1111 C C . SER A 1 142 ? 10.264 2.334 8.287 1.00 97.00 142 SER A C 1
ATOM 1113 O O . SER A 1 142 ? 10.549 3.129 9.186 1.00 97.00 142 SER A O 1
ATOM 1115 N N . ILE A 1 143 ? 9.481 2.653 7.256 1.00 96.06 143 ILE A N 1
ATOM 1116 C CA . ILE A 1 143 ? 8.909 3.979 7.024 1.00 96.06 143 ILE A CA 1
ATOM 1117 C C . ILE A 1 143 ? 7.397 3.835 6.936 1.00 96.06 143 ILE A C 1
ATOM 1119 O O . ILE A 1 143 ? 6.890 2.999 6.196 1.00 96.06 143 ILE A O 1
ATOM 1123 N N . CYS A 1 144 ? 6.692 4.666 7.694 1.00 97.56 144 CYS A N 1
ATOM 1124 C CA . CYS A 1 144 ? 5.255 4.841 7.590 1.00 97.56 144 CYS A CA 1
ATOM 1125 C C . CYS A 1 144 ? 4.977 6.340 7.602 1.00 97.56 144 CYS A C 1
ATOM 1127 O O . CYS A 1 144 ? 5.263 7.009 8.597 1.00 97.56 1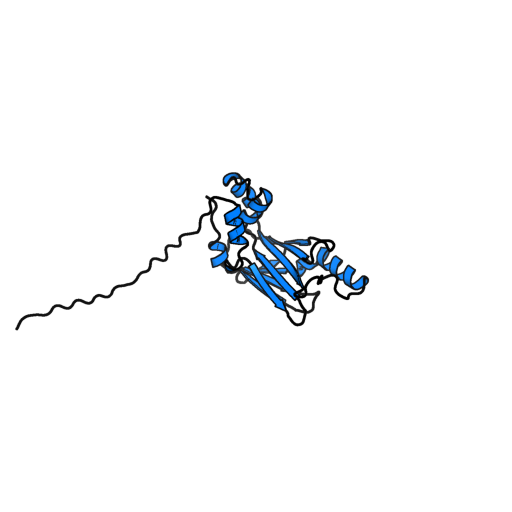44 CYS A O 1
ATOM 1129 N N . HIS A 1 145 ? 4.440 6.865 6.508 1.00 95.31 145 HIS A N 1
ATOM 1130 C CA . HIS A 1 145 ? 4.002 8.249 6.427 1.00 95.31 145 HIS A CA 1
ATOM 1131 C C . HIS A 1 145 ? 2.480 8.294 6.378 1.00 95.31 145 HIS A C 1
ATOM 1133 O O . HIS A 1 145 ? 1.873 7.741 5.468 1.00 95.31 145 HIS A O 1
ATOM 1139 N N . PHE A 1 146 ? 1.870 8.930 7.375 1.00 94.12 146 PHE A N 1
ATOM 1140 C CA . PHE A 1 146 ? 0.431 9.153 7.408 1.00 94.12 146 PHE A CA 1
ATOM 1141 C C . PHE A 1 146 ? 0.091 10.499 6.775 1.00 94.12 146 PHE A C 1
ATOM 1143 O O . PHE A 1 146 ? 0.425 11.554 7.322 1.00 94.12 146 PHE A O 1
ATOM 1150 N N . GLU A 1 147 ? -0.603 10.452 5.642 1.00 88.06 147 GLU A N 1
ATOM 1151 C CA . GLU A 1 147 ? -1.084 11.635 4.942 1.00 88.06 147 GLU A CA 1
ATOM 1152 C C . GLU A 1 147 ? -2.410 12.092 5.544 1.00 88.06 147 GLU A C 1
ATOM 1154 O O . GLU A 1 147 ? -3.436 11.410 5.488 1.00 88.06 147 GLU A O 1
ATOM 1159 N N . ARG 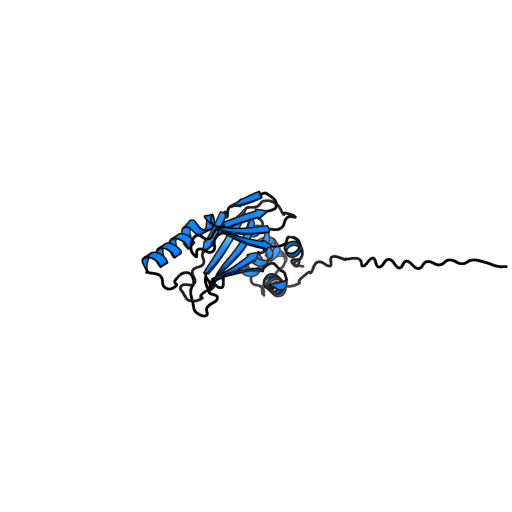A 1 148 ? -2.393 13.288 6.132 1.00 75.25 148 ARG A N 1
ATOM 1160 C CA . ARG A 1 148 ? -3.589 13.903 6.701 1.00 75.25 148 ARG A CA 1
ATOM 1161 C C . ARG A 1 148 ? -4.319 14.690 5.628 1.00 75.25 148 ARG A C 1
ATOM 1163 O O . ARG A 1 148 ? -3.804 15.682 5.123 1.00 75.25 148 ARG A O 1
ATOM 1170 N N . THR A 1 149 ? -5.564 14.322 5.371 1.00 71.56 149 THR A N 1
ATOM 1171 C CA . THR A 1 149 ? -6.430 15.028 4.418 1.00 71.56 149 THR A CA 1
ATOM 1172 C C . THR A 1 149 ? -7.210 16.180 5.053 1.00 71.56 149 THR A C 1
ATOM 1174 O O . THR A 1 149 ? -7.865 16.933 4.345 1.00 71.56 149 THR A O 1
ATOM 1177 N N . TYR A 1 150 ? -7.170 16.343 6.383 1.00 71.44 150 TYR A N 1
ATOM 1178 C CA . TYR A 1 150 ? -7.893 17.390 7.128 1.00 71.44 150 TYR A CA 1
ATOM 1179 C C . TYR A 1 150 ? -9.394 17.501 6.777 1.00 71.44 150 TYR A C 1
ATOM 1181 O O . TYR A 1 150 ? -9.972 18.584 6.850 1.00 71.44 150 TYR A O 1
ATOM 1189 N N . ASN A 1 151 ? -10.049 16.373 6.473 1.00 67.06 151 ASN A N 1
ATOM 1190 C CA . ASN A 1 151 ? -11.441 16.271 5.998 1.00 67.06 151 ASN A CA 1
ATOM 1191 C C . ASN A 1 151 ? -11.690 16.805 4.571 1.00 67.06 151 ASN A C 1
ATOM 1193 O O . ASN A 1 151 ? -12.844 17.003 4.197 1.00 67.06 151 ASN A O 1
ATOM 1197 N N . ILE A 1 152 ? -10.647 17.039 3.769 1.00 69.12 152 ILE A N 1
ATOM 1198 C CA . ILE A 1 152 ? -10.789 17.335 2.332 1.00 69.12 152 ILE A CA 1
ATOM 1199 C C . ILE A 1 152 ? -11.182 16.061 1.567 1.00 69.12 152 ILE A C 1
ATOM 1201 O O . ILE A 1 152 ? -11.960 16.124 0.620 1.00 69.12 152 ILE A O 1
ATOM 1205 N N . SER A 1 153 ? -10.688 14.902 2.011 1.00 71.00 153 SER A N 1
ATOM 1206 C CA . SER A 1 153 ? -11.097 13.574 1.545 1.00 71.00 153 SER A CA 1
ATOM 1207 C C . SER A 1 153 ? -11.372 12.671 2.756 1.00 71.00 153 SER A C 1
ATOM 1209 O O . SER A 1 153 ? -10.675 12.814 3.766 1.00 71.00 153 SER A O 1
ATOM 1211 N N . PRO A 1 154 ? -12.359 11.7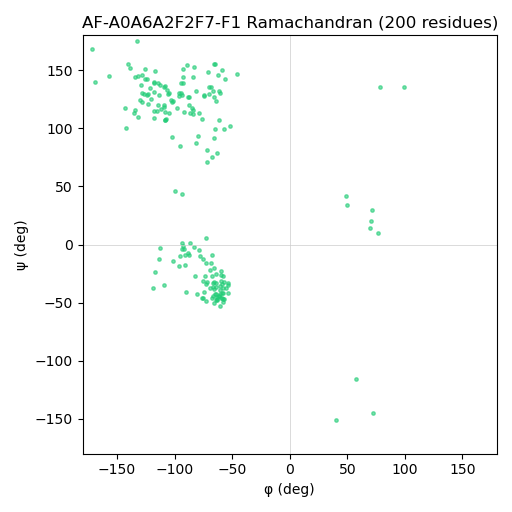55 2.694 1.00 67.94 154 PRO A N 1
ATOM 1212 C CA . PRO A 1 154 ? -12.551 10.724 3.718 1.00 67.94 154 PRO A CA 1
ATOM 1213 C C . PRO A 1 154 ? -11.411 9.690 3.751 1.00 67.94 154 PRO A C 1
ATOM 1215 O O . PRO A 1 154 ? -11.367 8.857 4.660 1.00 67.94 154 PRO A O 1
ATOM 1218 N N . ASP A 1 155 ? -10.504 9.728 2.773 1.00 77.00 155 ASP A N 1
ATOM 1219 C CA . ASP A 1 155 ? -9.415 8.771 2.659 1.00 77.00 155 ASP A CA 1
ATOM 1220 C C . ASP A 1 155 ? -8.332 9.051 3.701 1.00 77.00 155 ASP A C 1
ATOM 1222 O O . ASP A 1 155 ? -7.814 10.162 3.812 1.00 77.00 155 ASP A O 1
ATOM 1226 N N . ASN A 1 156 ? -7.958 8.014 4.444 1.00 86.69 156 ASN A N 1
ATOM 1227 C CA . ASN A 1 156 ? -6.812 8.047 5.339 1.00 86.69 156 ASN A CA 1
ATOM 1228 C C . ASN A 1 156 ? -5.713 7.183 4.730 1.00 86.69 156 ASN A C 1
ATOM 1230 O O . ASN A 1 156 ? -5.845 5.958 4.703 1.00 86.69 156 ASN A O 1
ATOM 1234 N N . ILE A 1 157 ? -4.668 7.825 4.207 1.00 92.44 157 ILE A N 1
ATOM 1235 C CA . ILE A 1 157 ? -3.640 7.174 3.389 1.00 92.44 157 ILE A CA 1
ATOM 1236 C C . ILE A 1 157 ? -2.356 7.026 4.202 1.00 92.44 157 ILE A C 1
ATOM 1238 O O . ILE A 1 157 ? -1.852 7.982 4.795 1.00 92.44 157 ILE A O 1
ATOM 1242 N N . LEU A 1 158 ? -1.821 5.812 4.217 1.00 96.25 158 LEU A N 1
ATOM 1243 C CA . LEU A 1 158 ? -0.519 5.480 4.775 1.00 96.25 158 LEU A CA 1
ATOM 1244 C C . LEU A 1 158 ? 0.411 5.056 3.640 1.00 96.25 158 LEU A C 1
ATOM 1246 O O . LEU A 1 158 ? 0.075 4.164 2.863 1.00 96.25 158 LEU A O 1
ATOM 1250 N N . MET A 1 159 ? 1.593 5.655 3.576 1.00 97.31 159 MET A N 1
ATOM 1251 C CA . MET A 1 159 ? 2.679 5.214 2.705 1.00 97.31 159 MET A CA 1
ATOM 1252 C C . MET A 1 159 ? 3.644 4.363 3.520 1.00 97.31 159 MET A C 1
ATOM 1254 O O . MET A 1 159 ? 4.232 4.845 4.489 1.00 97.31 159 MET A O 1
ATOM 1258 N N . LEU A 1 160 ? 3.780 3.095 3.144 1.00 98.44 160 LEU A N 1
ATOM 1259 C CA . LEU A 1 160 ? 4.545 2.084 3.865 1.00 98.44 160 LEU A CA 1
ATOM 1260 C C . LEU A 1 160 ? 5.769 1.673 3.048 1.00 98.44 160 LEU A C 1
ATOM 1262 O O . LEU A 1 160 ? 5.649 1.421 1.848 1.00 98.44 160 LEU A O 1
ATOM 1266 N N . VAL A 1 161 ? 6.918 1.538 3.709 1.00 98.12 161 VAL A N 1
ATOM 1267 C CA . VAL A 1 161 ? 8.143 0.997 3.107 1.00 98.12 161 VAL A CA 1
ATOM 1268 C C . VAL A 1 161 ? 8.698 -0.123 3.974 1.00 98.12 161 VAL A C 1
ATOM 1270 O O . VAL A 1 161 ? 8.880 0.034 5.186 1.00 98.12 161 VAL A O 1
ATOM 1273 N N . PHE A 1 162 ? 9.001 -1.247 3.332 1.00 97.94 162 PHE A N 1
ATOM 1274 C CA . PHE A 1 162 ? 9.634 -2.412 3.943 1.00 97.94 162 PHE A CA 1
ATOM 1275 C C . PHE A 1 162 ? 11.006 -2.618 3.303 1.00 97.94 162 PHE A C 1
ATOM 1277 O O . PHE A 1 162 ? 11.065 -2.883 2.101 1.00 97.94 162 PHE A O 1
ATOM 1284 N N . PRO A 1 163 ? 12.106 -2.475 4.059 1.00 95.56 163 PRO A N 1
ATOM 1285 C CA . PRO A 1 163 ? 13.446 -2.512 3.498 1.00 95.56 163 PRO A CA 1
ATOM 1286 C C . PRO A 1 163 ? 13.766 -3.922 3.012 1.00 95.56 163 PRO A C 1
ATOM 1288 O O . PRO A 1 163 ? 13.496 -4.904 3.707 1.00 95.56 163 PRO A O 1
ATOM 1291 N N . PHE A 1 164 ? 14.344 -4.027 1.820 1.00 87.88 164 PHE A N 1
ATOM 1292 C CA . PHE A 1 164 ? 14.766 -5.309 1.274 1.00 87.88 164 PHE A CA 1
ATOM 1293 C C . PHE A 1 164 ? 15.856 -5.112 0.221 1.00 87.88 164 PHE A C 1
ATOM 1295 O O . PHE A 1 164 ? 15.849 -4.132 -0.515 1.00 87.88 164 PHE A O 1
ATOM 1302 N N . GLU A 1 165 ? 16.806 -6.044 0.161 1.00 72.00 165 GLU A N 1
ATOM 1303 C CA . GLU A 1 165 ? 18.020 -5.879 -0.653 1.00 72.00 165 GLU A CA 1
ATOM 1304 C C . GLU A 1 165 ? 17.987 -6.638 -1.984 1.00 72.00 165 GLU A C 1
ATOM 1306 O O . GLU A 1 165 ? 18.852 -6.430 -2.835 1.00 72.00 165 GLU A O 1
A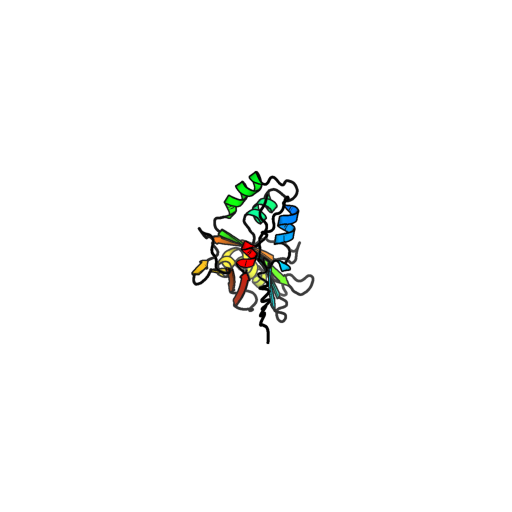TOM 1311 N N . LYS A 1 166 ? 17.047 -7.571 -2.171 1.00 75.00 166 LYS A N 1
ATOM 1312 C CA . LYS A 1 166 ? 17.022 -8.450 -3.351 1.00 75.00 166 LYS A CA 1
ATOM 1313 C C . LYS A 1 166 ? 15.635 -8.510 -3.965 1.00 75.00 166 LYS A C 1
ATOM 1315 O O . LYS A 1 166 ? 14.700 -7.917 -3.471 1.00 75.00 166 LYS A O 1
ATOM 1320 N N . THR A 1 167 ? 15.469 -9.187 -5.084 1.00 77.62 167 THR A N 1
ATOM 1321 C CA . THR A 1 167 ? 14.124 -9.537 -5.557 1.00 77.62 167 THR A CA 1
ATOM 1322 C C . THR A 1 167 ? 13.774 -10.919 -5.023 1.00 77.62 167 THR A C 1
ATOM 1324 O O . THR A 1 167 ? 14.665 -11.724 -4.747 1.00 77.62 167 THR A O 1
ATOM 1327 N N . THR A 1 168 ? 12.487 -11.176 -4.812 1.00 86.75 168 THR A N 1
ATOM 1328 C CA . THR A 1 168 ? 11.988 -12.469 -4.339 1.00 86.75 168 THR A CA 1
ATOM 1329 C C . THR A 1 168 ? 11.087 -13.103 -5.386 1.00 86.75 168 THR A C 1
ATOM 1331 O O . THR A 1 168 ? 10.409 -12.408 -6.145 1.00 86.75 168 THR A O 1
ATOM 1334 N N . ASP A 1 169 ? 11.079 -14.433 -5.410 1.00 92.31 169 ASP A N 1
ATOM 1335 C CA . ASP A 1 169 ? 10.133 -15.202 -6.209 1.00 92.31 169 ASP A CA 1
ATOM 1336 C C . ASP A 1 169 ? 8.854 -15.572 -5.438 1.00 92.31 169 ASP A C 1
ATOM 1338 O O . ASP A 1 169 ? 7.912 -16.110 -6.028 1.00 92.31 169 ASP A O 1
ATOM 1342 N N . GLU A 1 170 ? 8.800 -15.219 -4.156 1.00 96.38 170 GLU A N 1
ATOM 1343 C CA . GLU A 1 170 ? 7.681 -15.472 -3.255 1.00 96.38 170 GLU A CA 1
ATOM 1344 C C . GLU A 1 170 ? 6.580 -14.415 -3.374 1.00 96.38 170 GLU A C 1
ATOM 1346 O O . GLU A 1 170 ? 6.826 -13.252 -3.701 1.00 96.38 170 GLU A O 1
ATOM 1351 N N . ASP A 1 171 ? 5.349 -14.813 -3.054 1.00 97.88 171 ASP A N 1
ATOM 1352 C CA . ASP A 1 171 ? 4.253 -13.864 -2.873 1.00 97.88 171 ASP A CA 1
ATOM 1353 C C . ASP A 1 171 ? 4.549 -12.917 -1.700 1.00 97.88 171 ASP A C 1
ATOM 1355 O O . ASP A 1 171 ? 5.122 -13.315 -0.682 1.00 97.88 171 ASP A O 1
ATOM 1359 N N . LEU A 1 172 ? 4.095 -11.671 -1.821 1.00 98.19 172 LEU A N 1
ATOM 1360 C CA . LEU A 1 172 ? 4.180 -10.694 -0.741 1.00 98.19 172 LEU A CA 1
ATOM 1361 C C . LEU A 1 172 ? 2.868 -10.700 0.042 1.00 98.19 172 LEU A C 1
ATOM 1363 O O . LEU A 1 172 ? 1.794 -10.588 -0.551 1.00 98.19 172 LEU A O 1
ATOM 1367 N N . GLN A 1 173 ? 2.933 -10.788 1.366 1.00 98.56 173 GLN A N 1
ATOM 1368 C CA . GLN A 1 173 ? 1.760 -10.655 2.229 1.00 98.56 173 GLN A CA 1
ATOM 1369 C C . GLN A 1 173 ? 1.933 -9.455 3.150 1.00 98.56 173 GLN A C 1
ATOM 1371 O O . GLN A 1 173 ? 2.749 -9.481 4.073 1.00 98.56 173 GLN A O 1
ATOM 1376 N N . LEU A 1 174 ? 1.161 -8.400 2.900 1.00 98.75 174 LEU A N 1
ATOM 1377 C CA . LEU A 1 174 ? 1.088 -7.260 3.800 1.00 98.75 174 LEU A CA 1
ATOM 1378 C C . LEU A 1 174 ? 0.182 -7.629 4.974 1.00 98.75 174 LEU A C 1
ATOM 1380 O O . LEU A 1 174 ? -1.021 -7.831 4.806 1.00 98.75 174 LEU A O 1
ATOM 1384 N N . LEU A 1 175 ? 0.778 -7.725 6.155 1.00 98.75 175 LEU A N 1
ATOM 1385 C CA . LEU A 1 175 ? 0.100 -8.025 7.404 1.00 98.75 175 LEU A CA 1
ATOM 1386 C C . LEU A 1 175 ? -0.201 -6.719 8.135 1.00 98.75 175 LEU A C 1
ATOM 1388 O O . LEU A 1 175 ? 0.703 -5.907 8.338 1.00 98.75 175 LEU A O 1
ATOM 1392 N N . TYR A 1 176 ? -1.448 -6.558 8.561 1.00 98.62 176 TYR A N 1
ATOM 1393 C CA . TYR A 1 176 ? -1.920 -5.449 9.381 1.00 98.62 176 TYR A CA 1
ATOM 1394 C C . TYR A 1 176 ? -2.560 -5.998 10.660 1.00 98.62 176 TYR A C 1
ATOM 1396 O O . TYR A 1 176 ? -3.501 -6.788 10.588 1.00 98.62 176 TYR A O 1
ATOM 1404 N N . ASP A 1 177 ? -2.034 -5.619 11.822 1.00 98.31 177 ASP A N 1
ATOM 1405 C CA . ASP A 1 177 ? -2.567 -5.977 13.141 1.00 98.31 177 ASP A CA 1
ATOM 1406 C C . ASP A 1 177 ? -3.338 -4.786 13.718 1.00 98.31 177 ASP A C 1
ATOM 1408 O O . ASP A 1 177 ? -2.751 -3.889 14.323 1.00 98.31 177 ASP A O 1
ATOM 1412 N N . ASP A 1 178 ? -4.647 -4.742 13.474 1.00 96.19 178 ASP A N 1
ATOM 1413 C CA . ASP A 1 178 ? -5.471 -3.597 13.844 1.00 96.19 178 ASP A CA 1
ATOM 1414 C C . ASP A 1 178 ? -5.581 -3.410 15.363 1.00 96.19 178 ASP A C 1
ATOM 1416 O O . ASP A 1 178 ? -6.038 -4.288 16.101 1.00 96.19 178 ASP A O 1
ATOM 1420 N N . LYS A 1 179 ? -5.256 -2.194 15.808 1.00 94.69 179 LYS A N 1
ATOM 1421 C CA . LYS A 1 179 ? -5.407 -1.737 17.195 1.00 94.69 179 LYS A CA 1
ATOM 1422 C C . LYS A 1 179 ? -6.463 -0.648 17.375 1.00 94.69 179 LYS A C 1
ATOM 1424 O O . LYS A 1 179 ? -6.696 -0.213 18.503 1.00 94.69 179 LYS A O 1
ATOM 1429 N N . LEU A 1 180 ? -7.092 -0.180 16.297 1.00 92.38 180 LEU A N 1
ATOM 1430 C CA . LEU A 1 180 ? -7.965 0.996 16.305 1.00 92.38 180 LEU A CA 1
ATOM 1431 C C . LEU A 1 180 ? -9.448 0.661 16.118 1.00 92.38 180 LEU A C 1
ATOM 1433 O O . LEU A 1 180 ? -10.300 1.350 16.697 1.00 92.38 180 LEU A O 1
ATOM 1437 N N . PHE A 1 181 ? -9.768 -0.354 15.313 1.00 91.31 181 PHE A N 1
ATOM 1438 C CA . PHE A 1 181 ? -11.136 -0.625 14.845 1.00 91.31 181 PHE A CA 1
ATOM 1439 C C . PHE A 1 181 ? -11.728 -1.938 15.385 1.00 91.31 181 PHE A C 1
ATOM 1441 O O . PHE A 1 181 ? -12.945 -2.147 15.331 1.00 91.31 181 PHE A O 1
ATOM 1448 N N . GLY A 1 182 ? -10.891 -2.788 15.977 1.00 92.88 182 GLY A N 1
ATOM 1449 C CA . GLY A 1 182 ? -11.259 -4.093 16.508 1.00 92.88 182 GLY A CA 1
ATOM 1450 C C . GLY A 1 182 ? -11.559 -5.133 15.426 1.00 92.88 182 GLY A C 1
ATOM 1451 O O . GLY A 1 182 ? -12.397 -5.998 15.673 1.00 92.88 182 GLY A O 1
ATOM 1452 N N . ILE A 1 183 ? -10.927 -5.042 14.251 1.00 95.44 183 ILE A N 1
ATOM 1453 C CA . ILE A 1 183 ? -11.033 -6.048 13.174 1.00 95.44 183 ILE A CA 1
ATOM 1454 C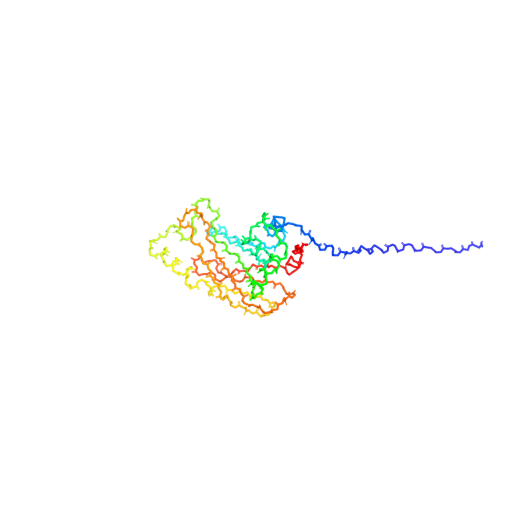 C . ILE A 1 183 ? -9.961 -7.145 13.269 1.00 95.44 183 ILE A C 1
ATOM 1456 O O . ILE A 1 183 ? -10.031 -8.150 12.566 1.00 95.44 183 ILE A O 1
ATOM 1460 N N . GLY A 1 184 ? -8.980 -6.984 14.161 1.00 96.50 184 GLY A N 1
ATOM 1461 C CA . GLY A 1 184 ? -7.906 -7.951 14.364 1.00 96.50 184 GLY A CA 1
ATOM 1462 C C . GLY A 1 184 ? -6.900 -7.971 13.213 1.00 96.50 184 GLY A C 1
ATOM 1463 O O . GLY A 1 184 ? -6.568 -6.941 12.631 1.00 96.50 184 GLY A O 1
ATOM 1464 N N . LYS A 1 185 ? -6.369 -9.157 12.904 1.00 97.75 185 LYS A N 1
ATOM 1465 C CA . LYS A 1 185 ? -5.292 -9.307 11.920 1.00 97.75 185 LYS A CA 1
ATOM 1466 C C . LYS A 1 185 ? -5.842 -9.492 10.515 1.00 97.75 185 LYS A C 1
ATOM 1468 O O . LYS A 1 185 ? -6.601 -10.425 10.263 1.00 97.75 185 LYS A O 1
ATOM 1473 N N . VAL A 1 186 ? -5.367 -8.666 9.593 1.00 98.44 186 VAL A N 1
ATOM 1474 C CA . VAL A 1 186 ? -5.668 -8.739 8.163 1.00 98.44 186 VAL A CA 1
ATOM 1475 C C . VAL A 1 186 ? -4.393 -9.072 7.393 1.00 98.44 186 VAL A C 1
ATOM 1477 O O . VAL A 1 186 ? -3.321 -8.552 7.693 1.00 98.44 186 VAL A O 1
ATOM 1480 N N . SER A 1 187 ? -4.513 -9.941 6.387 1.00 98.44 187 SER A N 1
ATOM 1481 C CA . SER A 1 187 ? -3.445 -10.240 5.428 1.00 98.44 187 SER A CA 1
ATOM 1482 C C . SER A 1 187 ? -3.922 -9.918 4.015 1.00 98.44 187 SER A C 1
ATOM 1484 O O . SER A 1 187 ? -4.954 -10.426 3.576 1.00 98.44 187 SER A O 1
ATOM 1486 N N . LEU A 1 188 ? -3.168 -9.078 3.307 1.00 98.62 188 LEU A N 1
ATOM 1487 C CA . LEU A 1 188 ? -3.404 -8.712 1.911 1.00 98.62 188 LEU A CA 1
ATOM 1488 C C . LEU A 1 188 ? -2.284 -9.303 1.052 1.00 98.62 188 LEU A C 1
ATOM 1490 O O . LEU A 1 188 ? -1.112 -8.973 1.232 1.00 98.62 188 LEU A O 1
ATOM 1494 N N . THR A 1 189 ? -2.634 -10.207 0.134 1.00 98.56 189 THR A N 1
ATOM 1495 C CA . THR A 1 189 ? -1.651 -10.991 -0.629 1.00 98.56 189 THR A CA 1
ATOM 1496 C C . THR A 1 189 ? -1.465 -10.453 -2.043 1.00 98.56 189 THR A C 1
ATOM 1498 O O . THR A 1 189 ? -2.398 -10.453 -2.841 1.00 98.56 189 THR A O 1
ATOM 1501 N N . PHE A 1 190 ? -0.232 -10.108 -2.396 1.00 98.38 190 PHE A N 1
ATOM 1502 C CA . PHE A 1 190 ? 0.177 -9.705 -3.736 1.00 98.38 190 PHE A CA 1
ATOM 1503 C C . PHE A 1 190 ? 0.940 -10.852 -4.384 1.00 98.38 190 PHE A C 1
ATOM 1505 O O . PHE A 1 190 ? 2.031 -11.231 -3.952 1.00 98.38 190 PHE A O 1
ATOM 1512 N N . LYS A 1 191 ? 0.347 -11.432 -5.430 1.00 98.06 191 LYS A N 1
ATOM 1513 C CA . LYS A 1 191 ? 0.944 -12.578 -6.111 1.00 98.06 191 LYS A CA 1
ATOM 1514 C C . LYS A 1 191 ? 2.187 -12.156 -6.883 1.00 98.06 191 LYS A C 1
ATOM 1516 O O . LYS A 1 191 ? 2.103 -11.262 -7.726 1.00 98.06 191 LYS A O 1
ATOM 1521 N N . ASN A 1 192 ? 3.302 -12.855 -6.697 1.00 96.06 192 ASN A N 1
ATOM 1522 C CA . ASN A 1 192 ? 4.547 -12.542 -7.400 1.00 96.06 192 ASN A CA 1
ATOM 1523 C C . ASN A 1 192 ? 4.381 -12.611 -8.925 1.00 96.06 192 ASN A C 1
ATOM 1525 O O . ASN A 1 192 ? 4.933 -11.798 -9.661 1.00 96.06 192 ASN A O 1
ATOM 1529 N N . LYS A 1 193 ? 3.535 -13.524 -9.419 1.00 96.19 193 LYS A N 1
ATOM 1530 C CA . LYS A 1 193 ? 3.189 -13.583 -10.848 1.00 96.19 193 LYS A CA 1
ATOM 1531 C C . LYS A 1 193 ? 2.635 -12.248 -11.375 1.00 96.19 193 LYS A C 1
ATOM 1533 O O . LYS A 1 193 ? 2.954 -11.870 -12.492 1.00 96.19 193 LYS A O 1
ATOM 1538 N N . ASN A 1 194 ? 1.845 -11.526 -10.576 1.00 96.44 194 ASN A N 1
ATOM 1539 C CA . ASN A 1 194 ? 1.253 -10.246 -10.966 1.00 96.44 194 ASN A CA 1
ATOM 1540 C C . ASN A 1 194 ? 2.309 -9.136 -10.949 1.00 96.44 194 ASN A C 1
ATOM 1542 O O . ASN A 1 194 ? 2.377 -8.342 -11.882 1.00 96.44 194 ASN A O 1
ATOM 1546 N N . ILE A 1 195 ? 3.182 -9.145 -9.936 1.00 94.94 195 ILE A N 1
ATOM 1547 C CA . ILE A 1 195 ? 4.321 -8.224 -9.827 1.00 94.94 195 ILE A CA 1
ATOM 1548 C C . ILE A 1 195 ? 5.279 -8.407 -11.011 1.00 94.94 195 ILE A C 1
ATOM 1550 O O . ILE A 1 195 ? 5.688 -7.432 -11.627 1.00 94.94 195 ILE A O 1
ATOM 1554 N N . LYS A 1 196 ? 5.592 -9.648 -11.396 1.00 92.94 196 LYS A N 1
ATOM 1555 C CA . LYS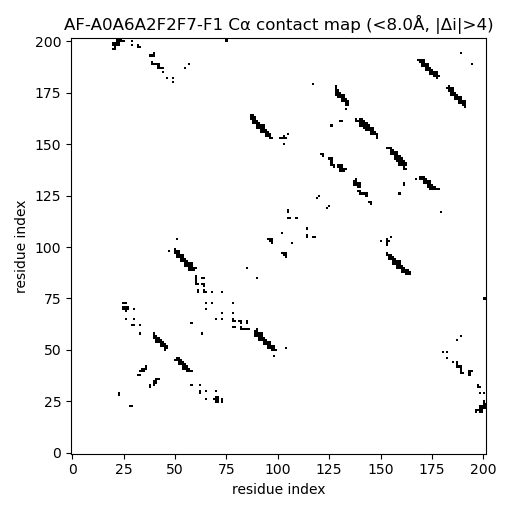 A 1 196 ? 6.447 -9.955 -12.558 1.00 92.94 196 LYS A CA 1
ATOM 1556 C C . LYS A 1 196 ? 5.811 -9.629 -13.908 1.00 92.94 196 LYS A C 1
ATOM 1558 O O . LYS A 1 196 ? 6.540 -9.482 -14.892 1.00 92.94 196 LYS A O 1
ATOM 1563 N N . ASN A 1 197 ? 4.482 -9.559 -13.952 1.00 93.56 197 ASN A N 1
ATOM 1564 C CA . ASN A 1 197 ? 3.709 -9.205 -15.139 1.00 93.56 197 ASN A CA 1
ATOM 1565 C C . ASN A 1 197 ? 3.522 -7.691 -15.295 1.00 93.56 197 ASN A C 1
ATOM 1567 O O . ASN A 1 197 ? 2.865 -7.272 -16.247 1.00 93.56 197 ASN A O 1
ATOM 1571 N N . THR A 1 198 ? 4.076 -6.869 -14.398 1.00 93.19 198 THR A N 1
ATOM 1572 C CA . THR A 1 198 ? 4.093 -5.418 -14.596 1.00 93.19 198 THR A CA 1
ATOM 1573 C C . THR A 1 198 ? 4.765 -5.081 -15.930 1.00 93.19 198 THR A C 1
ATOM 1575 O O . THR A 1 198 ? 5.719 -5.761 -16.338 1.00 93.19 198 THR A O 1
ATOM 1578 N N . PRO A 1 199 ? 4.261 -4.064 -16.652 1.00 92.31 199 PRO A N 1
ATOM 1579 C CA . PRO A 1 199 ? 4.853 -3.681 -17.911 1.00 92.31 199 PRO A CA 1
ATOM 1580 C C . PRO A 1 199 ? 6.317 -3.293 -17.747 1.00 92.31 199 PRO A C 1
ATOM 1582 O O . PRO A 1 199 ? 6.715 -2.766 -16.712 1.00 92.31 199 PRO A O 1
ATOM 1585 N N . LYS A 1 200 ? 7.119 -3.502 -18.785 1.00 89.56 200 LYS A N 1
ATOM 1586 C CA . LYS A 1 200 ? 8.435 -2.863 -18.873 1.00 89.56 200 LYS A CA 1
ATOM 1587 C C . LYS A 1 200 ? 8.319 -1.552 -19.635 1.00 89.56 200 LYS A C 1
ATOM 1589 O O . LYS A 1 200 ? 7.623 -1.497 -20.650 1.00 89.56 200 LYS A O 1
ATOM 1594 N N . LEU A 1 201 ? 9.013 -0.531 -19.145 1.00 86.00 201 LEU A N 1
ATOM 1595 C CA . LEU A 1 201 ? 9.231 0.701 -19.895 1.00 86.00 201 LEU A CA 1
ATOM 1596 C C . LEU A 1 201 ? 10.190 0.404 -21.053 1.00 86.00 201 LEU A C 1
ATOM 1598 O O . LEU A 1 201 ? 11.153 -0.349 -20.868 1.00 86.00 201 LEU A O 1
ATOM 1602 N N . LEU A 1 202 ? 9.858 0.923 -22.235 1.00 73.25 202 LEU A N 1
ATOM 1603 C CA . LEU A 1 202 ? 10.665 0.823 -23.454 1.00 73.25 202 LEU A CA 1
ATOM 1604 C C . LEU A 1 202 ? 11.592 2.020 -23.620 1.00 73.25 202 LEU A C 1
ATOM 1606 O O . LEU A 1 202 ? 11.183 3.130 -23.217 1.00 73.25 202 LEU A O 1
#

Secondary structure (DSSP, 8-state):
----------------------EESSHHHHHHHHT-GGGTSEEEEEETTTTEEEEEEEE-HHHHHHHHH-TTS--HHHHHHHHGGGTTEEEEEEEEEESSTT--TTTTT--HHHHHHHHHHHHHTGGGGEEEEETTEEEEP-EEEEE--TTSSS-EEEEEEEE-SS--SSPEEEEEE-SSSS--EEEEEE-HHHHHTSPEE-

Solvent-accessible surface area (backbone atoms only — not comparable to full-atom values): 11625 Å² total; per-residue (Å²): 132,89,78,91,83,88,82,86,85,79,79,77,81,76,74,76,80,70,81,74,73,48,69,36,88,47,36,50,61,47,46,53,50,60,72,31,56,90,52,42,36,41,40,75,50,75,43,78,92,74,39,35,32,40,39,36,32,63,48,50,33,57,53,52,25,28,66,72,65,32,42,86,65,64,46,56,68,62,32,61,57,52,14,57,77,43,59,58,32,54,36,30,44,40,34,48,32,36,70,48,89,95,39,39,68,73,53,63,96,54,54,75,66,56,29,50,50,49,52,50,37,55,69,73,49,46,43,77,33,33,35,39,36,44,79,91,47,75,40,60,42,74,44,61,47,60,54,81,47,88,78,78,44,57,57,38,39,33,41,39,29,30,70,40,93,74,88,74,87,47,45,42,30,46,34,38,52,48,85,85,82,78,77,43,74,46,77,43,72,36,49,36,71,39,66,72,56,50,62,42,82,97

Nearest PDB structures (foldseek):
  4p57-assembly1_B  TM=5.752E-01  e=1.983E-01  Homo sapiens
  8aom-assembly1_A  TM=4.902E-01  e=1.170E-01  Homo sapiens
  8vsj-assembly1_B  TM=6.003E-01  e=6.795E-01  Homo sapiens
  7pdy-assembly2_D  TM=3.389E-01  e=1.479E-01  Marek's disease herpesvirus (strain MD11/75C/R2)
  4p5m-assembly3_F  TM=3.443E-01  e=2.103E-01  Homo sapiens

pLDDT: mean 86.81, std 15.56, range [37.19, 98.75]